Protein AF-A0A1H2IZC0-F1 (afdb_monomer)

Structure (mmCIF, N/CA/C/O backbone):
data_AF-A0A1H2IZC0-F1
#
_entry.id   AF-A0A1H2IZC0-F1
#
loop_
_atom_site.group_PDB
_atom_site.id
_atom_site.type_symbol
_atom_site.label_atom_id
_atom_site.label_alt_id
_atom_site.label_comp_id
_atom_site.label_asym_id
_atom_site.label_entity_id
_atom_site.label_seq_id
_atom_site.pdbx_PDB_ins_code
_atom_site.Cartn_x
_atom_site.Cartn_y
_atom_site.Cartn_z
_atom_site.occupancy
_atom_site.B_iso_or_equiv
_atom_site.auth_seq_id
_atom_site.auth_comp_id
_atom_site.auth_asym_id
_atom_site.auth_atom_id
_atom_site.pdbx_PDB_model_num
ATOM 1 N N . MET A 1 1 ? -14.150 14.240 30.567 1.00 33.31 1 MET A N 1
ATOM 2 C CA . MET A 1 1 ? -14.877 12.974 30.824 1.00 33.31 1 MET A CA 1
ATOM 3 C C . MET A 1 1 ? -14.541 12.003 29.707 1.00 33.31 1 MET A C 1
ATOM 5 O O . MET A 1 1 ? -14.323 12.471 28.597 1.00 33.31 1 MET A O 1
ATOM 9 N N . ALA A 1 2 ? -14.461 10.700 29.979 1.00 34.12 2 ALA A N 1
ATOM 10 C CA . ALA A 1 2 ? -14.220 9.710 28.931 1.00 34.12 2 ALA A CA 1
ATOM 11 C C . ALA A 1 2 ? -15.496 9.500 28.102 1.00 34.12 2 ALA A C 1
ATOM 13 O O . ALA A 1 2 ? -16.552 9.211 28.663 1.00 34.12 2 ALA A O 1
ATOM 14 N N . ALA A 1 3 ? -15.399 9.641 26.780 1.00 33.25 3 ALA A N 1
ATOM 15 C CA . ALA A 1 3 ? -16.462 9.217 25.881 1.00 33.25 3 ALA A CA 1
ATOM 16 C C . ALA A 1 3 ? -16.418 7.688 25.775 1.00 33.25 3 ALA A C 1
ATOM 18 O O . ALA A 1 3 ? -15.486 7.130 25.198 1.00 33.25 3 ALA A O 1
ATOM 19 N N . LEU A 1 4 ? -17.413 7.011 26.351 1.00 36.56 4 LEU A N 1
ATOM 20 C CA . LEU A 1 4 ? -17.627 5.584 26.125 1.00 36.56 4 LEU A CA 1
ATOM 21 C C . LEU A 1 4 ? -18.082 5.399 24.675 1.00 36.56 4 LEU A C 1
ATOM 23 O O . LEU A 1 4 ? -19.253 5.592 24.355 1.00 36.56 4 LEU A O 1
ATOM 27 N N . THR A 1 5 ? -17.145 5.060 23.791 1.00 43.31 5 THR A N 1
ATOM 28 C CA . THR A 1 5 ? -17.451 4.657 22.417 1.00 43.31 5 THR A CA 1
ATOM 29 C C . THR A 1 5 ? -18.349 3.428 22.448 1.00 43.31 5 THR A C 1
ATOM 31 O O . THR A 1 5 ? -17.935 2.379 22.945 1.00 43.31 5 THR A O 1
ATOM 34 N N . SER A 1 6 ? -19.567 3.552 21.917 1.00 40.41 6 SER A N 1
ATOM 35 C CA . SER A 1 6 ? -20.480 2.420 21.747 1.00 40.41 6 SER A CA 1
ATOM 36 C C . SER A 1 6 ? -19.788 1.279 20.992 1.00 40.41 6 SER A C 1
ATOM 38 O O . SER A 1 6 ? -19.031 1.555 20.055 1.00 40.41 6 SER A O 1
ATOM 40 N N . PRO A 1 7 ? -20.040 0.006 21.350 1.00 46.19 7 PRO A N 1
ATOM 41 C CA . PRO A 1 7 ? -19.482 -1.119 20.614 1.00 46.19 7 PRO A CA 1
ATOM 42 C C . PRO A 1 7 ? -19.967 -1.060 19.164 1.00 46.19 7 PRO A C 1
ATOM 44 O O . PRO A 1 7 ? -21.170 -1.047 18.898 1.00 46.19 7 PRO A O 1
ATOM 47 N N . ARG A 1 8 ? -19.022 -1.001 18.224 1.00 65.19 8 ARG A N 1
ATOM 48 C CA . ARG A 1 8 ? -19.327 -1.077 16.795 1.00 65.19 8 ARG A CA 1
ATOM 49 C C . ARG A 1 8 ? -19.891 -2.447 16.451 1.00 65.19 8 ARG A C 1
ATOM 51 O O . ARG A 1 8 ? -19.523 -3.447 17.067 1.00 65.19 8 ARG A O 1
ATOM 58 N N . ASN A 1 9 ? -20.746 -2.486 15.431 1.00 61.31 9 ASN A N 1
ATOM 59 C CA . ASN A 1 9 ? -21.309 -3.738 14.942 1.00 61.31 9 ASN A CA 1
ATOM 60 C C . ASN A 1 9 ? -20.178 -4.728 14.588 1.00 61.31 9 ASN A C 1
ATOM 62 O O . ASN A 1 9 ? -19.222 -4.338 13.908 1.00 61.31 9 ASN A O 1
ATOM 66 N N . PRO A 1 10 ? -20.261 -5.995 15.034 1.00 64.00 10 PRO A N 1
ATOM 67 C CA . PRO A 1 10 ? -19.280 -7.007 14.674 1.00 64.00 10 PRO A CA 1
ATOM 68 C C . PRO A 1 10 ? -19.355 -7.306 13.178 1.00 64.00 10 PRO A C 1
ATOM 70 O O . PRO A 1 10 ? -20.432 -7.262 12.581 1.00 64.00 10 PRO A O 1
ATOM 73 N N . ILE A 1 11 ? -18.224 -7.669 12.575 1.00 68.44 11 ILE A N 1
ATOM 74 C CA . ILE A 1 11 ? -18.198 -8.151 11.192 1.00 68.44 11 ILE A CA 1
ATOM 75 C C . ILE A 1 11 ? -18.856 -9.540 11.183 1.00 68.44 11 ILE A C 1
ATOM 77 O O . ILE A 1 11 ? -18.270 -10.476 11.742 1.00 68.44 11 ILE A O 1
ATOM 81 N N . PRO A 1 12 ? -20.045 -9.728 10.567 1.00 59.34 12 PRO A N 1
ATOM 82 C CA . PRO A 1 12 ? -20.871 -10.910 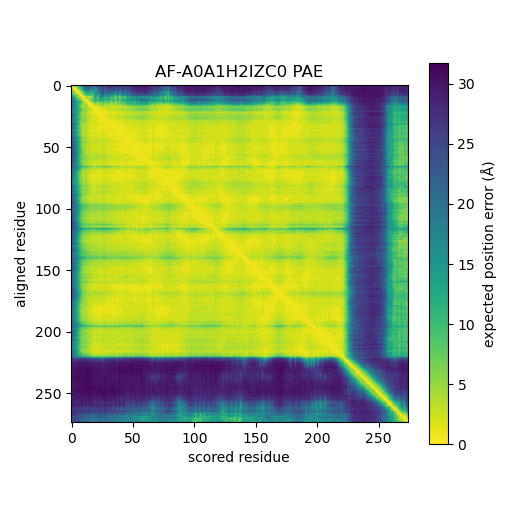10.843 1.00 59.34 12 PRO A CA 1
ATOM 83 C C . PRO A 1 12 ? -20.231 -12.245 10.447 1.00 59.34 12 PRO A C 1
ATOM 85 O O . PRO A 1 12 ? -20.557 -13.275 11.025 1.00 59.34 12 PRO A O 1
ATOM 88 N N . ALA A 1 13 ? -19.306 -12.227 9.484 1.00 67.12 13 ALA A N 1
ATOM 89 C CA . ALA A 1 13 ? -18.596 -13.410 8.999 1.00 67.12 13 ALA A CA 1
ATOM 90 C C . ALA A 1 13 ? -17.327 -13.774 9.803 1.00 67.12 13 ALA A C 1
ATOM 92 O O . ALA A 1 13 ? -16.717 -14.801 9.520 1.00 67.12 13 ALA A O 1
ATOM 93 N N . ILE A 1 14 ? -16.904 -12.941 10.765 1.00 72.19 14 ILE A N 1
ATOM 94 C CA . ILE A 1 14 ? -15.677 -13.146 11.566 1.00 72.19 14 ILE A CA 1
ATOM 95 C C . ILE A 1 14 ? -15.977 -13.162 13.074 1.00 72.19 14 ILE A C 1
ATOM 97 O O . ILE A 1 14 ? -15.245 -13.784 13.836 1.00 72.19 14 ILE A O 1
ATOM 101 N N . GLY A 1 15 ? -17.048 -12.502 13.527 1.00 78.06 15 GLY A N 1
ATOM 102 C CA . GLY A 1 15 ? -17.416 -12.443 14.949 1.00 78.06 15 GLY A CA 1
ATOM 103 C C . GLY A 1 15 ? -16.577 -11.469 15.787 1.00 78.06 15 GLY A C 1
ATOM 104 O O . GLY A 1 15 ? -16.816 -11.340 16.984 1.00 78.06 15 GLY A O 1
ATOM 105 N N . LEU A 1 16 ? -15.636 -10.750 15.167 1.00 80.75 16 LEU A N 1
ATOM 106 C CA . LEU A 1 16 ? -14.852 -9.684 15.795 1.00 80.75 16 LEU A CA 1
ATOM 107 C C . LEU A 1 16 ? -15.464 -8.303 15.533 1.00 80.75 16 LEU A C 1
ATOM 109 O O . LEU A 1 16 ? -16.066 -8.056 14.483 1.00 80.75 16 LEU A O 1
ATOM 113 N N . ALA A 1 17 ? -15.273 -7.390 16.484 1.00 86.50 17 ALA A N 1
ATOM 114 C CA . ALA A 1 17 ? -15.636 -5.985 16.346 1.00 86.50 17 ALA A CA 1
ATOM 115 C C . ALA A 1 17 ? -14.658 -5.243 15.416 1.00 86.50 17 ALA A C 1
ATOM 117 O O . ALA A 1 17 ? -13.443 -5.441 15.483 1.00 86.50 17 ALA A O 1
ATOM 118 N N . LEU A 1 18 ? -15.187 -4.369 14.550 1.00 90.75 18 LEU A N 1
ATOM 119 C CA . LEU A 1 18 ? -14.384 -3.515 13.667 1.00 90.75 18 LEU A CA 1
ATOM 120 C C . LEU A 1 18 ? -13.901 -2.263 14.419 1.00 90.75 18 LEU A C 1
ATOM 122 O O . LEU A 1 18 ? -14.339 -1.134 14.178 1.00 90.75 18 LEU A O 1
ATOM 126 N N . ASP A 1 19 ? -13.010 -2.468 15.385 1.00 92.44 19 ASP A N 1
ATOM 127 C CA . ASP A 1 19 ? -12.486 -1.398 16.228 1.00 92.44 19 ASP A CA 1
ATOM 128 C C . ASP A 1 19 ? -10.974 -1.517 16.480 1.00 92.44 19 ASP A C 1
ATOM 130 O O . ASP A 1 19 ? -10.373 -2.593 16.406 1.00 92.44 19 ASP A O 1
ATOM 134 N N . ARG A 1 20 ? -10.365 -0.368 16.794 1.00 92.75 20 ARG A N 1
ATOM 135 C CA . ARG A 1 20 ? -8.917 -0.217 17.003 1.00 92.75 20 ARG A CA 1
ATOM 136 C C . ARG A 1 20 ? -8.400 -0.974 18.227 1.00 92.75 20 ARG A C 1
ATOM 138 O O . ARG A 1 20 ? -7.240 -1.366 18.240 1.00 92.75 20 ARG A O 1
ATOM 145 N N . THR A 1 21 ? -9.235 -1.178 19.246 1.00 91.25 21 THR A N 1
ATOM 146 C CA . THR A 1 21 ? -8.862 -1.864 20.493 1.00 91.25 21 THR A CA 1
ATOM 147 C C . THR A 1 21 ? -8.941 -3.378 20.363 1.00 91.25 21 THR A C 1
ATOM 149 O O . THR A 1 21 ? -8.209 -4.061 21.064 1.00 91.25 21 THR A O 1
ATOM 152 N N . THR A 1 22 ? -9.788 -3.915 19.479 1.00 93.75 22 THR A N 1
ATOM 153 C CA . THR A 1 22 ? -9.824 -5.355 19.171 1.00 93.75 22 THR A CA 1
ATOM 154 C C . THR A 1 22 ? -8.776 -5.723 18.134 1.00 93.75 22 THR A C 1
ATOM 156 O O . THR A 1 22 ? -7.950 -6.600 18.369 1.00 93.75 22 THR A O 1
ATOM 159 N N . LEU A 1 23 ? -8.792 -5.056 16.977 1.00 95.88 23 LEU A N 1
ATOM 160 C CA . LEU A 1 23 ? -7.985 -5.467 15.828 1.00 95.88 23 LEU A CA 1
ATOM 161 C C . LEU A 1 23 ? -6.572 -4.875 15.855 1.00 95.88 23 LEU A C 1
ATOM 163 O O . LEU A 1 23 ? -5.659 -5.495 15.316 1.00 95.88 23 LEU A O 1
ATOM 167 N N . GLY A 1 24 ? -6.366 -3.721 16.496 1.00 95.25 24 GLY A N 1
ATOM 168 C CA . GLY A 1 24 ? -5.043 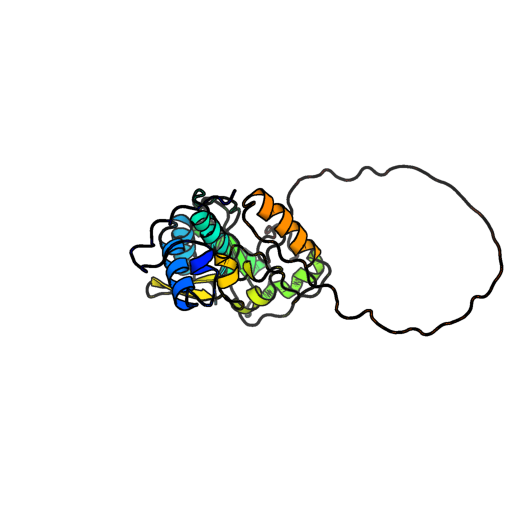-3.106 16.650 1.00 95.25 24 GLY A CA 1
ATOM 169 C C . GLY A 1 24 ? -4.169 -3.729 17.744 1.00 95.25 24 GLY A C 1
ATOM 170 O O . GLY A 1 24 ? -2.969 -3.473 17.773 1.00 95.25 24 GLY A O 1
ATOM 171 N N . ASP A 1 25 ? -4.742 -4.561 18.620 1.00 94.50 25 ASP A N 1
ATOM 172 C CA . ASP A 1 25 ? -4.040 -5.233 19.718 1.00 94.50 25 ASP A CA 1
ATOM 173 C C . ASP A 1 25 ? -3.631 -6.672 19.311 1.00 94.50 25 ASP A C 1
ATOM 175 O O . ASP A 1 25 ? -4.499 -7.524 19.074 1.00 94.50 25 ASP A O 1
ATOM 179 N N . PRO A 1 26 ? -2.321 -6.993 19.235 1.00 9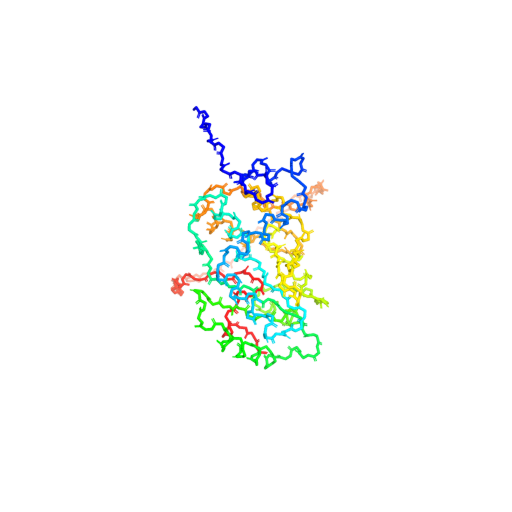4.12 26 PRO A N 1
ATOM 180 C CA . PRO A 1 26 ? -1.844 -8.349 18.960 1.00 94.12 26 PRO A CA 1
ATOM 181 C C . PRO A 1 26 ? -2.259 -9.400 20.001 1.00 94.12 26 PRO A C 1
ATOM 183 O O . PRO A 1 26 ? -2.235 -10.587 19.684 1.00 94.12 26 PRO A O 1
ATOM 186 N N . ALA A 1 27 ? -2.639 -8.997 21.220 1.00 94.62 27 ALA A N 1
ATOM 187 C CA . ALA A 1 27 ? -3.099 -9.904 22.272 1.00 94.62 27 ALA A CA 1
ATOM 188 C C . ALA A 1 27 ? -4.604 -10.237 22.189 1.00 94.62 27 ALA A C 1
ATOM 190 O O . ALA A 1 27 ? -5.064 -11.127 22.905 1.00 94.62 27 ALA A O 1
ATOM 191 N N . ARG A 1 28 ? -5.376 -9.543 21.336 1.00 94.06 28 ARG A N 1
ATOM 192 C CA . ARG A 1 28 ? -6.841 -9.713 21.212 1.00 94.06 28 ARG A CA 1
ATOM 193 C C . ARG A 1 28 ? -7.303 -10.269 19.872 1.00 94.06 28 ARG A C 1
ATOM 195 O O . ARG A 1 28 ? -8.325 -10.947 19.828 1.00 94.06 28 ARG A O 1
ATOM 202 N N . ALA A 1 29 ? -6.566 -9.999 18.799 1.00 95.25 29 ALA A N 1
ATOM 203 C CA . ALA A 1 29 ? -6.818 -10.561 17.477 1.00 95.25 29 ALA A CA 1
ATOM 204 C C . ALA A 1 29 ? -5.528 -11.149 16.900 1.00 95.25 29 ALA A C 1
ATOM 206 O O . ALA A 1 29 ? -4.455 -10.539 17.008 1.00 95.25 29 ALA A O 1
ATOM 207 N N . SER A 1 30 ? -5.628 -12.315 16.256 1.00 96.44 30 SER A N 1
ATOM 208 C CA . SER A 1 30 ? -4.492 -12.904 15.549 1.00 96.44 30 SER A CA 1
ATOM 209 C C . SER A 1 30 ? -4.197 -12.148 14.250 1.00 96.44 30 SER A C 1
ATOM 211 O O . SER A 1 30 ? -4.987 -11.330 13.769 1.00 96.44 30 SER A O 1
ATOM 213 N N . GLU A 1 31 ? -3.040 -12.421 13.652 1.00 96.69 31 GLU A N 1
ATOM 214 C CA . GLU A 1 31 ? -2.715 -11.860 12.341 1.00 96.69 31 GLU A CA 1
ATOM 215 C C . GLU A 1 31 ? -3.596 -12.446 11.225 1.00 96.69 31 GLU A C 1
ATOM 217 O O . GLU A 1 31 ? -3.944 -11.731 10.286 1.00 96.69 31 GLU A O 1
ATOM 222 N N . ASP A 1 32 ? -4.048 -13.697 11.363 1.00 96.12 32 ASP A N 1
ATOM 223 C CA . ASP A 1 32 ? -5.025 -14.308 10.454 1.00 96.12 32 ASP A CA 1
ATOM 224 C C . ASP A 1 32 ? -6.396 -13.632 10.552 1.00 96.12 32 ASP A C 1
ATOM 226 O O . ASP A 1 32 ? -7.078 -13.469 9.542 1.00 96.12 32 ASP A O 1
ATOM 230 N N . ASP A 1 33 ? -6.794 -13.168 11.736 1.00 95.94 33 ASP A N 1
ATOM 231 C CA . ASP A 1 33 ? -8.040 -12.417 11.907 1.00 95.94 33 ASP A CA 1
ATOM 232 C C . ASP A 1 33 ? -7.967 -11.041 11.242 1.00 95.94 33 ASP A C 1
ATOM 234 O O . ASP A 1 33 ? -8.872 -10.669 10.493 1.00 95.94 33 ASP A O 1
ATOM 238 N N . ARG A 1 34 ? -6.853 -10.318 11.421 1.00 97.50 34 ARG A N 1
ATOM 239 C CA . ARG A 1 34 ? -6.593 -9.066 10.689 1.00 97.50 34 ARG A CA 1
ATOM 240 C C . ARG A 1 34 ? -6.575 -9.279 9.172 1.00 97.50 34 ARG A C 1
ATOM 242 O O . ARG A 1 34 ? -7.125 -8.453 8.443 1.00 97.50 34 ARG A O 1
ATOM 249 N N . ARG A 1 35 ? -6.012 -10.396 8.691 1.00 97.50 35 ARG A N 1
ATOM 250 C CA . ARG A 1 35 ? -6.036 -10.788 7.268 1.00 97.50 35 ARG A CA 1
ATOM 251 C C . ARG A 1 35 ? -7.458 -11.043 6.773 1.00 97.50 35 ARG A C 1
ATOM 253 O O . ARG A 1 35 ? -7.841 -10.458 5.765 1.00 97.50 35 ARG A O 1
ATOM 260 N N . ARG A 1 36 ? -8.266 -11.825 7.500 1.00 96.06 36 ARG A N 1
ATOM 261 C CA . ARG A 1 36 ? -9.684 -12.078 7.172 1.00 96.06 36 ARG A CA 1
ATOM 262 C C . ARG A 1 36 ? -10.497 -10.782 7.119 1.00 96.06 36 ARG A C 1
ATOM 264 O O . ARG A 1 36 ? -11.284 -10.600 6.194 1.00 96.06 36 ARG A O 1
ATOM 271 N N . VAL A 1 37 ? -10.302 -9.870 8.078 1.00 96.94 37 VAL A N 1
ATOM 272 C CA . VAL A 1 37 ? -10.983 -8.563 8.078 1.00 96.94 37 VAL A CA 1
ATOM 273 C C . VAL A 1 37 ? -10.564 -7.736 6.863 1.00 96.94 37 VAL A C 1
ATOM 275 O O . VAL A 1 37 ? -11.432 -7.215 6.166 1.00 96.94 37 VAL A O 1
ATOM 278 N N . LEU A 1 38 ? -9.262 -7.655 6.568 1.00 97.56 38 LEU A N 1
ATOM 279 C CA . LEU A 1 38 ? -8.763 -6.957 5.381 1.00 97.56 38 LEU A CA 1
ATOM 280 C C . LEU A 1 38 ? -9.342 -7.553 4.088 1.00 97.56 38 LEU A C 1
ATOM 282 O O . LEU A 1 38 ? -9.811 -6.801 3.238 1.00 97.56 38 LEU A O 1
ATOM 286 N N . GLU A 1 39 ? -9.368 -8.882 3.949 1.00 97.00 39 GLU A N 1
ATOM 287 C CA . GLU A 1 39 ? -9.978 -9.552 2.796 1.00 97.00 39 GLU A CA 1
ATOM 288 C C . GLU A 1 39 ? -11.456 -9.194 2.622 1.00 97.00 39 GLU A C 1
ATOM 290 O O . GLU A 1 39 ? -11.885 -8.950 1.496 1.00 97.00 39 GLU A O 1
ATOM 295 N N . LEU A 1 40 ? -12.242 -9.143 3.703 1.00 96.25 40 LEU A N 1
ATOM 296 C CA . LEU A 1 40 ? -13.648 -8.749 3.609 1.00 96.25 40 LEU A CA 1
ATOM 297 C C . LEU A 1 40 ? -13.802 -7.287 3.187 1.00 96.25 40 LEU A C 1
ATOM 299 O O . LEU A 1 40 ? -14.568 -7.024 2.265 1.00 96.25 40 LEU A O 1
ATOM 303 N N . LEU A 1 41 ? -13.046 -6.364 3.792 1.00 96.38 41 LEU A N 1
ATOM 304 C CA . LEU A 1 41 ? -13.086 -4.941 3.434 1.00 96.38 41 LEU A CA 1
ATOM 305 C C . LEU A 1 41 ? -12.719 -4.723 1.956 1.00 96.38 41 LEU A C 1
ATOM 307 O O . LEU A 1 41 ? -13.463 -4.067 1.226 1.00 96.38 41 LEU A O 1
ATOM 311 N N . VAL A 1 42 ? -11.638 -5.362 1.491 1.00 97.62 42 VAL A N 1
ATOM 312 C CA . VAL A 1 42 ? -11.214 -5.353 0.081 1.00 97.62 42 VAL A CA 1
ATOM 313 C C . VAL A 1 42 ? -12.288 -5.952 -0.833 1.00 97.62 42 VAL A C 1
ATOM 315 O O . VAL A 1 42 ? -12.532 -5.404 -1.902 1.00 97.62 42 VAL A O 1
ATOM 318 N N . ARG A 1 43 ? -12.964 -7.042 -0.435 1.00 96.62 43 ARG A N 1
ATOM 319 C CA . ARG A 1 43 ? -14.035 -7.676 -1.233 1.00 96.62 43 ARG A CA 1
ATOM 320 C C . ARG A 1 43 ? -15.333 -6.864 -1.279 1.00 96.62 43 ARG A C 1
ATOM 322 O O . ARG A 1 43 ? -16.060 -6.982 -2.265 1.00 96.62 43 ARG A O 1
ATOM 329 N N . THR A 1 44 ? -15.636 -6.074 -0.245 1.00 94.81 44 THR A N 1
ATOM 330 C CA . THR A 1 44 ? -16.808 -5.177 -0.220 1.00 94.81 44 THR A CA 1
ATOM 331 C C . THR A 1 44 ? -16.605 -3.888 -1.014 1.00 94.81 44 THR A C 1
ATOM 333 O O . THR A 1 44 ? -17.583 -3.290 -1.457 1.00 94.81 44 THR A O 1
ATOM 336 N N . ASP A 1 45 ? -15.358 -3.472 -1.232 1.00 95.81 45 ASP A N 1
ATOM 337 C CA . ASP A 1 45 ? -15.023 -2.316 -2.060 1.00 95.81 45 ASP A CA 1
ATOM 338 C C . ASP A 1 45 ? -15.096 -2.684 -3.557 1.00 95.81 45 ASP A C 1
ATOM 340 O O . ASP A 1 45 ? -14.327 -3.492 -4.092 1.00 95.81 45 ASP A O 1
ATOM 344 N N . ALA A 1 46 ? -16.069 -2.089 -4.250 1.00 94.50 46 ALA A N 1
ATOM 345 C CA . ALA A 1 46 ? -16.345 -2.368 -5.655 1.00 94.50 46 ALA A CA 1
ATOM 346 C C . ALA A 1 46 ? -15.256 -1.853 -6.614 1.00 94.50 46 ALA A C 1
ATOM 348 O O . ALA A 1 46 ? -15.136 -2.383 -7.724 1.00 94.50 46 ALA A O 1
ATOM 349 N N . ASP A 1 47 ? -14.473 -0.852 -6.208 1.00 94.62 47 ASP A N 1
ATOM 350 C CA . ASP A 1 47 ? -13.417 -0.255 -7.022 1.00 94.62 47 ASP A CA 1
ATOM 351 C C . ASP A 1 47 ? -12.106 -1.022 -6.838 1.00 94.62 47 ASP A C 1
ATOM 353 O O . ASP A 1 47 ? -11.519 -1.439 -7.840 1.00 94.62 47 ASP A O 1
ATOM 357 N N . LEU A 1 48 ? -11.727 -1.362 -5.598 1.00 97.25 48 LEU A N 1
ATOM 358 C CA . LEU A 1 48 ? -10.643 -2.317 -5.322 1.00 97.25 48 LEU A CA 1
ATOM 359 C C . LEU A 1 48 ? -10.879 -3.639 -6.062 1.00 97.25 48 LEU A C 1
ATOM 361 O O . LEU A 1 48 ? -10.001 -4.109 -6.788 1.00 97.25 48 LEU A O 1
ATOM 365 N N . MET A 1 49 ? -12.083 -4.215 -5.980 1.00 97.81 49 MET A N 1
ATOM 366 C CA . MET A 1 49 ? -12.399 -5.443 -6.719 1.00 97.81 49 MET A CA 1
ATOM 367 C C . MET A 1 49 ? -12.485 -5.252 -8.241 1.00 97.81 49 MET A C 1
ATOM 369 O O . MET A 1 49 ? -12.349 -6.239 -8.972 1.00 97.81 49 MET A O 1
ATOM 373 N N . ARG A 1 50 ? -12.676 -4.030 -8.763 1.00 96.56 50 ARG A N 1
ATOM 374 C CA . ARG A 1 50 ? -12.544 -3.746 -10.206 1.00 96.56 50 ARG A CA 1
ATOM 375 C C . ARG A 1 50 ? -11.074 -3.741 -10.617 1.00 96.56 50 ARG A C 1
ATOM 377 O O . ARG A 1 50 ? -10.731 -4.421 -11.586 1.00 96.56 50 ARG A O 1
ATOM 384 N N . VAL A 1 51 ? -10.218 -3.055 -9.857 1.00 97.94 51 VAL A N 1
ATOM 385 C CA . VAL A 1 51 ? -8.765 -2.986 -10.086 1.00 97.94 51 VAL A CA 1
ATOM 386 C C . VAL A 1 51 ? -8.136 -4.374 -9.977 1.00 97.94 51 VAL A C 1
ATOM 388 O O . VAL A 1 51 ? -7.461 -4.807 -10.903 1.00 97.94 51 VAL A O 1
ATOM 391 N N . LEU A 1 52 ? -8.433 -5.136 -8.923 1.00 98.56 52 LEU A N 1
ATOM 392 C CA . LEU A 1 52 ? -7.889 -6.484 -8.710 1.00 98.56 52 LEU A CA 1
ATOM 393 C C . LEU A 1 52 ? -8.280 -7.470 -9.818 1.00 98.56 52 LEU A C 1
ATOM 395 O O . LEU A 1 52 ? -7.437 -8.215 -10.321 1.00 98.56 52 LEU A O 1
ATOM 399 N N . ARG A 1 53 ? -9.544 -7.444 -10.263 1.00 98.19 53 ARG A N 1
ATOM 400 C CA . ARG A 1 53 ? -9.986 -8.234 -11.424 1.00 98.19 53 ARG A CA 1
ATOM 401 C C . ARG A 1 53 ? -9.350 -7.742 -12.726 1.00 98.19 53 ARG A C 1
ATOM 403 O O . ARG A 1 53 ? -9.169 -8.548 -13.634 1.00 98.19 53 ARG A O 1
ATOM 410 N N . GLY A 1 54 ? -9.052 -6.447 -12.847 1.00 97.81 54 GLY A N 1
ATOM 411 C CA . GLY A 1 54 ? -8.337 -5.858 -13.982 1.00 97.81 54 GLY A CA 1
ATOM 412 C C . GLY A 1 54 ? -6.879 -6.308 -14.044 1.00 97.81 54 GLY A C 1
ATOM 413 O O . GLY A 1 54 ? -6.467 -6.865 -15.056 1.00 97.81 54 GLY A O 1
ATOM 414 N N . ALA A 1 55 ? -6.139 -6.186 -12.942 1.00 98.19 55 ALA A N 1
ATOM 415 C CA . ALA A 1 55 ? -4.754 -6.633 -12.817 1.00 98.19 55 ALA A CA 1
ATOM 416 C C . ALA A 1 55 ? -4.605 -8.139 -13.099 1.00 98.19 55 ALA A C 1
ATOM 418 O O . ALA A 1 55 ? -3.727 -8.533 -13.867 1.00 98.19 55 ALA A O 1
ATOM 419 N N . ARG A 1 56 ? -5.537 -8.977 -12.608 1.00 98.25 56 ARG A N 1
ATOM 420 C CA . ARG A 1 56 ? -5.578 -10.413 -12.947 1.00 98.25 56 ARG A CA 1
ATOM 421 C C . ARG A 1 56 ? -5.757 -10.679 -14.451 1.00 98.25 56 ARG A C 1
ATOM 423 O O . ARG A 1 56 ? -5.193 -11.645 -14.948 1.00 98.25 56 ARG A O 1
ATOM 430 N N . ARG A 1 57 ? -6.507 -9.839 -15.183 1.00 96.69 57 ARG A N 1
ATOM 431 C CA . ARG A 1 57 ? -6.639 -9.934 -16.657 1.00 96.69 57 ARG A CA 1
ATOM 432 C C . ARG A 1 57 ? -5.434 -9.363 -17.406 1.00 96.69 57 ARG A C 1
ATOM 434 O O . ARG A 1 57 ? -5.109 -9.861 -18.476 1.00 96.69 57 ARG A O 1
ATOM 441 N N . LEU A 1 58 ? -4.801 -8.319 -16.869 1.00 97.06 58 LEU A N 1
ATOM 442 C CA . LEU A 1 58 ? -3.598 -7.713 -17.443 1.00 97.06 58 LEU A CA 1
ATOM 443 C C . LEU A 1 58 ? -2.390 -8.663 -17.340 1.00 97.06 58 LEU A C 1
ATOM 445 O O . LEU A 1 58 ? -1.542 -8.666 -18.230 1.00 97.06 58 LEU A O 1
ATOM 449 N N . ALA A 1 59 ? -2.370 -9.510 -16.303 1.00 97.25 59 ALA A N 1
ATOM 450 C CA . ALA A 1 59 ? -1.433 -10.620 -16.126 1.00 97.25 59 ALA A CA 1
ATOM 451 C C . ALA A 1 59 ? 0.052 -10.200 -16.139 1.00 97.25 59 ALA A C 1
ATOM 453 O O . ALA A 1 59 ? 0.907 -10.917 -16.653 1.00 97.25 59 ALA A O 1
ATOM 454 N N . LEU A 1 60 ? 0.350 -9.041 -15.539 1.00 98.00 60 LEU A N 1
ATOM 455 C CA . LEU A 1 60 ? 1.721 -8.591 -15.278 1.00 98.00 60 LEU A CA 1
ATOM 456 C C . LEU A 1 60 ? 2.478 -9.637 -14.428 1.00 98.00 60 LEU A C 1
ATOM 458 O O . LEU A 1 60 ? 1.878 -10.228 -13.521 1.00 98.00 60 LEU A O 1
ATOM 462 N N . PRO A 1 61 ? 3.781 -9.870 -14.663 1.00 97.81 61 PRO A N 1
ATOM 463 C CA . PRO A 1 61 ? 4.557 -10.803 -13.852 1.00 97.81 61 PRO A CA 1
ATOM 464 C C . PRO A 1 61 ? 4.673 -10.308 -12.401 1.00 97.81 61 PRO A C 1
ATOM 466 O O . PRO A 1 61 ? 4.899 -9.128 -12.143 1.00 97.81 61 PRO A O 1
ATOM 469 N N . ASP A 1 62 ? 4.477 -11.228 -11.450 1.00 98.12 62 ASP A N 1
ATOM 470 C CA . ASP A 1 62 ? 4.607 -10.993 -10.001 1.00 98.12 62 ASP A CA 1
ATOM 471 C C . ASP A 1 62 ? 3.838 -9.764 -9.452 1.00 98.12 62 ASP A C 1
ATOM 473 O O . ASP A 1 62 ? 4.324 -9.017 -8.607 1.00 98.12 62 ASP A O 1
ATOM 477 N N . TRP A 1 63 ? 2.628 -9.503 -9.957 1.00 98.62 63 TRP A N 1
ATOM 478 C CA . TRP A 1 63 ? 1.888 -8.279 -9.619 1.00 98.62 63 TRP A CA 1
ATOM 479 C C . TRP A 1 63 ? 1.305 -8.225 -8.196 1.00 98.62 63 TRP A C 1
ATOM 481 O O . TRP A 1 63 ? 0.911 -9.250 -7.631 1.00 98.62 63 TRP A O 1
ATOM 491 N N . ARG A 1 64 ? 1.164 -7.007 -7.652 1.00 98.56 64 ARG A N 1
ATOM 492 C CA . ARG A 1 64 ? 0.482 -6.680 -6.383 1.00 98.56 64 ARG A CA 1
ATOM 493 C C . ARG A 1 64 ? -0.233 -5.327 -6.470 1.00 98.56 64 ARG A C 1
ATOM 495 O O . ARG A 1 64 ? 0.333 -4.370 -6.984 1.00 98.56 64 ARG A O 1
ATOM 502 N N . LEU A 1 65 ? -1.430 -5.214 -5.895 1.00 98.56 65 LEU A N 1
ATOM 503 C CA . LEU A 1 65 ? -2.061 -3.922 -5.596 1.00 98.56 65 LEU A CA 1
ATOM 504 C C . LEU A 1 65 ? -1.694 -3.516 -4.163 1.00 98.56 65 LEU A C 1
ATOM 506 O O . LEU A 1 65 ? -1.954 -4.279 -3.233 1.00 98.56 65 LEU A O 1
ATOM 510 N N . ALA A 1 66 ? -1.080 -2.351 -3.978 1.00 96.25 66 ALA A N 1
ATOM 511 C CA . ALA A 1 66 ? -0.400 -1.987 -2.737 1.00 96.25 66 ALA A CA 1
ATOM 512 C C . ALA A 1 66 ? -0.924 -0.695 -2.087 1.00 96.25 66 ALA A C 1
ATOM 514 O O . ALA A 1 66 ? -1.705 0.060 -2.664 1.00 96.25 66 ALA A O 1
ATOM 515 N N . SER A 1 67 ? -0.397 -0.406 -0.894 1.00 92.00 67 SER A N 1
ATOM 516 C CA . SER A 1 67 ? -0.293 0.952 -0.359 1.00 92.00 67 SER A CA 1
ATOM 517 C C . SER A 1 67 ? -1.648 1.639 -0.132 1.00 92.00 67 SER A C 1
ATOM 519 O O . SER A 1 67 ? -2.507 1.086 0.560 1.00 92.00 67 SER A O 1
ATOM 521 N N . GLY A 1 68 ? -1.809 2.869 -0.642 1.00 92.25 68 GLY A N 1
ATOM 522 C CA . GLY A 1 68 ? -2.854 3.832 -0.296 1.00 92.25 68 GLY A CA 1
ATOM 523 C C . GLY A 1 68 ? -4.245 3.227 -0.232 1.00 92.25 68 GLY A C 1
ATOM 524 O O . GLY A 1 68 ? -4.849 3.194 0.838 1.00 92.25 68 GLY A O 1
ATOM 525 N N . ALA A 1 69 ? -4.712 2.681 -1.350 1.00 95.50 69 ALA A N 1
ATOM 526 C CA . ALA A 1 69 ? -6.044 2.101 -1.453 1.00 95.50 69 ALA A CA 1
ATOM 527 C C . ALA A 1 69 ? -6.292 0.899 -0.516 1.00 95.50 69 ALA A C 1
ATOM 529 O O . ALA A 1 69 ? -7.441 0.578 -0.234 1.00 95.50 69 ALA A O 1
ATOM 530 N N . ILE A 1 70 ? -5.244 0.244 -0.001 1.00 98.00 70 ILE A N 1
ATOM 531 C CA . ILE A 1 70 ? -5.374 -0.906 0.903 1.00 98.00 70 ILE A CA 1
ATOM 532 C C . ILE A 1 70 ? -5.502 -0.451 2.363 1.00 98.00 70 ILE A C 1
ATOM 534 O O . ILE A 1 70 ? -6.504 -0.756 3.012 1.00 98.00 70 ILE A O 1
ATOM 538 N N . TYR A 1 71 ? -4.534 0.309 2.898 1.00 97.25 71 TYR A N 1
ATOM 539 C CA . TYR A 1 71 ? -4.588 0.723 4.312 1.00 97.25 71 TYR A CA 1
ATOM 540 C C . TYR A 1 71 ? -5.626 1.827 4.572 1.00 97.25 71 TYR A C 1
ATOM 542 O O . TYR A 1 71 ? -6.232 1.848 5.643 1.00 97.25 71 TYR A O 1
ATOM 550 N N . GLN A 1 72 ? -5.901 2.706 3.601 1.00 97.62 72 GLN A N 1
ATOM 551 C CA . GLN A 1 72 ? -6.900 3.770 3.774 1.00 97.62 72 GLN A CA 1
ATOM 552 C C . GLN A 1 72 ? -8.326 3.210 3.765 1.00 97.62 72 GLN A C 1
ATOM 554 O O . GLN A 1 72 ? -9.158 3.698 4.522 1.00 97.62 72 GLN A O 1
ATOM 559 N N . THR A 1 73 ? -8.612 2.137 3.017 1.00 97.88 73 THR A N 1
ATOM 560 C CA . THR A 1 73 ? -9.908 1.438 3.114 1.00 97.88 73 THR A CA 1
ATOM 561 C C . THR A 1 73 ? -10.114 0.812 4.499 1.00 97.88 73 THR A C 1
ATOM 563 O O . THR A 1 73 ? -11.219 0.891 5.038 1.00 97.88 73 THR A O 1
ATOM 566 N N . VAL A 1 74 ? -9.054 0.307 5.150 1.00 97.94 74 VAL A N 1
ATOM 567 C CA . VAL A 1 74 ? -9.121 -0.109 6.566 1.00 97.94 74 VAL A CA 1
ATOM 568 C C . VAL A 1 74 ? -9.410 1.082 7.486 1.00 97.94 74 VAL A C 1
ATOM 570 O O . VAL A 1 74 ? -10.300 0.993 8.327 1.00 97.94 74 VAL A O 1
ATOM 573 N N . TRP A 1 75 ? -8.718 2.213 7.320 1.00 97.88 75 TRP A N 1
ATOM 574 C CA . TRP A 1 75 ? -8.934 3.413 8.144 1.00 97.88 75 TRP A CA 1
ATOM 575 C C . TRP A 1 75 ? -10.307 4.057 7.945 1.00 97.88 75 TRP A C 1
ATOM 577 O O . TRP A 1 75 ? -10.906 4.530 8.911 1.00 97.88 75 TRP A O 1
ATOM 587 N N . ASN A 1 76 ? -10.842 4.038 6.725 1.00 97.69 76 ASN A N 1
ATOM 588 C CA . ASN A 1 76 ? -12.181 4.536 6.429 1.00 97.69 76 ASN A CA 1
ATOM 589 C C . ASN A 1 76 ? -13.246 3.678 7.115 1.00 97.69 76 ASN A C 1
ATOM 591 O O . ASN A 1 76 ? -14.095 4.217 7.820 1.00 97.69 76 ASN A O 1
ATOM 595 N N . ALA A 1 77 ? -13.133 2.351 7.020 1.00 96.31 77 ALA A N 1
ATOM 596 C CA . ALA A 1 77 ? -14.026 1.428 7.716 1.00 96.31 77 ALA A CA 1
ATOM 597 C C . ALA A 1 77 ? -13.865 1.483 9.254 1.00 96.31 77 ALA A C 1
ATOM 599 O O . ALA A 1 77 ? -14.842 1.354 9.986 1.00 96.31 77 ALA A O 1
ATOM 600 N N . LEU A 1 78 ? -12.654 1.751 9.761 1.00 96.38 78 LEU A N 1
ATOM 601 C CA . LEU A 1 78 ? -12.374 1.990 11.185 1.00 96.38 78 LEU A CA 1
ATOM 602 C C . LEU A 1 78 ? -12.763 3.387 11.688 1.00 96.38 78 LEU A C 1
ATOM 604 O O . LEU A 1 78 ? -12.563 3.670 12.873 1.00 96.38 78 LEU A O 1
ATOM 608 N N . THR A 1 79 ? -13.299 4.266 10.846 1.00 96.19 79 THR A N 1
ATOM 609 C CA . THR A 1 79 ? -13.721 5.621 11.245 1.00 96.19 79 THR A CA 1
ATOM 610 C C . THR A 1 79 ? -15.020 6.072 10.583 1.00 96.19 79 THR A C 1
ATOM 612 O O . THR A 1 79 ? -15.309 7.265 10.544 1.00 96.19 79 THR A O 1
ATOM 615 N N . ASP A 1 80 ? -15.802 5.116 10.074 1.00 94.75 80 ASP A N 1
ATOM 616 C CA . ASP A 1 80 ? -17.143 5.338 9.529 1.00 94.75 80 ASP A CA 1
ATOM 617 C C . ASP A 1 80 ? -17.171 6.380 8.374 1.00 94.75 80 ASP A C 1
ATOM 619 O O . ASP A 1 80 ? -18.180 7.040 8.114 1.00 94.75 80 ASP A O 1
ATOM 623 N N . ARG A 1 81 ? -16.042 6.520 7.655 1.00 95.94 81 ARG A N 1
ATOM 624 C CA . ARG A 1 81 ? -15.862 7.413 6.494 1.00 95.94 81 ARG A CA 1
ATOM 625 C C . ARG A 1 81 ? -16.309 6.741 5.185 1.00 95.94 81 ARG A C 1
ATOM 627 O O . ARG A 1 81 ? -16.255 5.515 5.078 1.00 95.94 81 ARG A O 1
ATOM 634 N N . PRO A 1 82 ? -16.682 7.521 4.148 1.00 95.88 82 PRO A N 1
ATOM 635 C CA . PRO A 1 82 ? -17.031 6.981 2.835 1.00 95.88 82 PRO A CA 1
ATOM 636 C C . PRO A 1 82 ? -15.922 6.131 2.197 1.00 95.88 82 PRO A C 1
ATOM 638 O O . PRO A 1 82 ? -14.732 6.427 2.329 1.00 95.88 82 PRO A O 1
ATOM 641 N N . VAL A 1 83 ? -16.329 5.122 1.422 1.00 94.31 83 VAL A N 1
ATOM 642 C CA . VAL A 1 83 ? -15.444 4.385 0.503 1.00 94.31 83 VAL A CA 1
ATOM 643 C C . VAL A 1 83 ? -14.747 5.378 -0.437 1.00 94.31 83 VAL A C 1
ATOM 645 O O . VAL A 1 83 ? -15.354 6.359 -0.867 1.00 94.31 83 VAL A O 1
ATOM 648 N N . GLY A 1 84 ? -13.461 5.158 -0.718 1.00 94.69 84 GLY A N 1
ATOM 649 C CA . GLY A 1 84 ? -12.645 6.075 -1.522 1.00 94.69 84 GLY A CA 1
ATOM 650 C C . GLY A 1 84 ? -12.112 7.315 -0.786 1.00 94.69 84 GLY A C 1
ATOM 651 O O . GLY A 1 84 ? -11.284 8.026 -1.350 1.00 94.69 84 GLY A O 1
ATOM 652 N N . HIS A 1 85 ? -12.520 7.603 0.460 1.00 96.62 85 HIS A N 1
ATOM 653 C CA . HIS A 1 85 ? -12.041 8.798 1.169 1.00 96.62 85 HIS A CA 1
ATOM 654 C C . HIS A 1 85 ? -10.507 8.805 1.315 1.00 96.62 85 HIS A C 1
ATOM 656 O O . HIS A 1 85 ? -9.911 7.841 1.792 1.00 96.62 85 HIS A O 1
ATOM 662 N N . GLY A 1 86 ? -9.872 9.910 0.908 1.00 94.19 86 GLY A N 1
ATOM 663 C CA . GLY A 1 86 ? -8.422 10.132 0.989 1.00 94.19 86 GLY A CA 1
ATOM 664 C C . GLY A 1 86 ? -7.571 9.396 -0.059 1.00 94.19 86 GLY A C 1
ATOM 665 O O . GLY A 1 86 ? -6.425 9.807 -0.288 1.00 94.19 86 GLY A O 1
ATOM 666 N N . ILE A 1 87 ? -8.142 8.386 -0.726 1.00 94.81 87 ILE A N 1
ATOM 667 C CA . ILE A 1 87 ? -7.507 7.606 -1.792 1.00 94.81 87 ILE A CA 1
ATOM 668 C C . ILE A 1 87 ? -7.411 8.487 -3.044 1.00 94.81 87 ILE A C 1
ATOM 670 O O . ILE A 1 87 ? -8.368 9.161 -3.423 1.00 94.81 87 ILE A O 1
ATOM 674 N N . LYS A 1 88 ? -6.228 8.519 -3.665 1.00 93.06 88 LYS A N 1
ATOM 675 C CA . LYS A 1 88 ? -5.916 9.359 -4.838 1.00 93.06 88 LYS A CA 1
ATOM 676 C C . LYS A 1 88 ? -5.480 8.558 -6.064 1.00 93.06 88 LYS A C 1
ATOM 678 O O . LYS A 1 88 ? -5.401 9.116 -7.154 1.00 93.06 88 LYS A O 1
ATOM 683 N N . ASP A 1 89 ? -5.169 7.288 -5.849 1.00 94.88 89 ASP A N 1
ATOM 684 C CA . ASP A 1 89 ? -4.355 6.436 -6.701 1.00 94.88 89 ASP A CA 1
ATOM 685 C C . ASP A 1 89 ? -4.577 4.962 -6.310 1.00 94.88 89 ASP A C 1
ATOM 687 O O . ASP A 1 89 ? -5.004 4.643 -5.195 1.00 94.88 89 ASP A O 1
ATOM 691 N N . PHE A 1 90 ? -4.275 4.054 -7.236 1.00 96.69 90 PHE A N 1
ATOM 692 C CA . PHE A 1 90 ? -4.131 2.621 -6.989 1.00 96.69 90 PHE A CA 1
ATOM 693 C C . PHE A 1 90 ? -2.708 2.193 -7.394 1.00 96.69 90 PHE A C 1
ATOM 695 O O . PHE A 1 90 ? -2.446 1.990 -8.580 1.00 96.69 90 PHE A O 1
ATOM 702 N N . ASP A 1 91 ? -1.800 2.048 -6.417 1.00 96.81 91 ASP A N 1
ATOM 703 C CA . ASP A 1 91 ? -0.410 1.584 -6.606 1.00 96.81 91 ASP A CA 1
ATOM 704 C C . ASP A 1 91 ? -0.399 0.118 -7.127 1.00 96.81 91 ASP A C 1
ATOM 706 O O . ASP A 1 91 ? -0.462 -0.829 -6.334 1.00 96.81 91 ASP A O 1
ATOM 710 N N . LEU A 1 92 ? -0.327 -0.102 -8.451 1.00 98.25 92 LEU A N 1
ATOM 711 C CA . LEU A 1 92 ? -0.254 -1.434 -9.078 1.00 98.25 92 LEU A CA 1
ATOM 712 C C . LEU A 1 92 ? 1.200 -1.793 -9.414 1.00 98.25 92 LEU A C 1
ATOM 714 O O . LEU A 1 92 ? 1.742 -1.486 -10.478 1.00 98.25 92 LEU A O 1
ATOM 718 N N . LEU A 1 93 ? 1.836 -2.483 -8.478 1.00 98.38 93 LEU A N 1
ATOM 719 C CA . LEU A 1 93 ? 3.217 -2.926 -8.590 1.00 98.38 93 LEU A CA 1
ATOM 720 C C . LEU A 1 93 ? 3.303 -4.231 -9.400 1.00 98.38 93 LEU A C 1
ATOM 722 O O . LEU A 1 93 ? 2.405 -5.074 -9.334 1.00 98.38 93 LEU A O 1
ATOM 726 N N . TYR A 1 94 ? 4.406 -4.432 -10.116 1.00 98.69 94 TYR A N 1
ATOM 727 C CA . TYR A 1 94 ? 4.764 -5.710 -10.742 1.00 98.69 94 TYR A CA 1
ATOM 728 C C . TYR A 1 94 ? 6.285 -5.893 -10.789 1.00 98.69 94 TYR A C 1
ATOM 730 O O . TYR A 1 94 ? 7.010 -4.939 -10.515 1.00 98.69 94 TYR A O 1
ATOM 738 N N . PHE A 1 95 ? 6.789 -7.082 -11.126 1.00 98.56 95 PHE A N 1
ATOM 739 C CA . PHE A 1 95 ? 8.229 -7.317 -11.266 1.00 98.56 95 PHE A CA 1
ATOM 740 C C . PHE A 1 95 ? 8.534 -8.087 -12.552 1.00 98.56 95 PHE A C 1
ATOM 742 O O . PHE A 1 95 ? 8.240 -9.275 -12.674 1.00 98.56 95 PHE A O 1
ATOM 749 N N . ASP A 1 96 ? 9.174 -7.402 -13.497 1.00 98.12 96 ASP A N 1
ATOM 750 C CA . ASP A 1 96 ? 9.787 -7.996 -14.682 1.00 98.12 96 ASP A CA 1
ATOM 751 C C . ASP A 1 96 ? 11.276 -7.636 -14.722 1.00 98.12 96 ASP A C 1
ATOM 753 O O . ASP A 1 96 ? 11.657 -6.521 -15.083 1.00 98.12 96 ASP A O 1
ATOM 757 N N . GLY A 1 97 ? 12.120 -8.588 -14.324 1.00 96.88 97 GLY A N 1
ATOM 758 C CA . GLY A 1 97 ? 13.576 -8.465 -14.407 1.00 96.88 97 GLY A CA 1
ATOM 759 C C . GLY A 1 97 ? 14.167 -8.809 -15.780 1.00 96.88 97 GLY A C 1
ATOM 760 O O . GLY A 1 97 ? 15.388 -8.765 -15.917 1.00 96.88 97 GLY A O 1
ATOM 761 N N . SER A 1 98 ? 13.347 -9.186 -16.770 1.00 97.00 98 SER A N 1
ATOM 762 C CA . SER A 1 98 ? 13.805 -9.562 -18.116 1.00 97.00 98 SER A CA 1
ATOM 763 C C . SER A 1 98 ? 13.859 -8.377 -19.088 1.00 97.00 98 SER A C 1
ATOM 765 O O . SER A 1 98 ? 14.780 -8.311 -19.901 1.00 97.00 98 SER A O 1
ATOM 767 N N . ASP A 1 99 ? 12.948 -7.406 -18.954 1.00 95.25 99 ASP A N 1
ATOM 768 C CA . ASP A 1 99 ? 12.981 -6.130 -19.680 1.00 95.25 99 ASP A CA 1
ATOM 769 C C . ASP A 1 99 ? 12.762 -4.948 -18.717 1.00 95.25 99 ASP A C 1
ATOM 771 O O . ASP A 1 99 ? 11.639 -4.602 -18.333 1.00 95.25 99 ASP A O 1
ATOM 775 N N . THR A 1 100 ? 13.870 -4.308 -18.325 1.00 96.06 100 THR A N 1
ATOM 776 C CA . THR A 1 100 ? 13.883 -3.127 -17.450 1.00 96.06 100 THR A CA 1
ATOM 777 C C . THR A 1 100 ? 13.892 -1.791 -18.207 1.00 96.06 100 THR A C 1
ATOM 779 O O . THR A 1 100 ? 13.911 -0.749 -17.553 1.00 96.06 100 THR A O 1
ATOM 782 N N . GLY A 1 101 ? 13.842 -1.768 -19.547 1.00 95.00 101 GLY A N 1
ATOM 783 C CA . GLY A 1 101 ? 13.869 -0.522 -20.338 1.00 95.00 101 GLY A CA 1
ATOM 784 C C . GLY A 1 101 ? 12.610 0.336 -20.154 1.00 95.00 101 GLY A C 1
ATOM 785 O O . GLY A 1 101 ? 11.546 -0.210 -19.856 1.00 95.00 101 GLY A O 1
ATOM 786 N N . TYR A 1 102 ? 12.696 1.662 -20.309 1.00 92.81 102 TYR A N 1
ATOM 787 C CA . TYR A 1 102 ? 11.556 2.577 -20.111 1.00 92.81 102 TYR A CA 1
ATOM 788 C C . TYR A 1 102 ? 10.347 2.183 -20.979 1.00 92.81 102 TYR A C 1
ATOM 790 O O . TYR A 1 102 ? 9.226 2.057 -20.484 1.00 92.81 102 TYR A O 1
ATOM 798 N N . GLU A 1 103 ? 10.589 1.871 -22.254 1.00 95.50 103 GLU A N 1
ATOM 799 C CA . GLU A 1 103 ? 9.580 1.480 -23.243 1.00 95.50 103 GLU A CA 1
ATOM 800 C C . GLU A 1 103 ? 8.797 0.223 -22.837 1.00 95.50 103 GLU A C 1
ATOM 802 O O . GLU A 1 103 ? 7.712 -0.020 -23.361 1.00 95.50 103 GLU A O 1
ATOM 807 N N . ALA A 1 104 ? 9.327 -0.598 -21.930 1.00 95.19 104 ALA A N 1
ATOM 808 C CA . ALA A 1 104 ? 8.653 -1.789 -21.428 1.00 95.19 104 ALA A CA 1
ATOM 809 C C . ALA A 1 104 ? 7.754 -1.519 -20.220 1.00 95.19 104 ALA A C 1
ATOM 811 O O . ALA A 1 104 ? 6.788 -2.248 -20.018 1.00 95.19 104 ALA A O 1
ATOM 812 N N . GLU A 1 105 ? 8.006 -0.449 -19.460 1.00 96.00 105 GLU A N 1
ATOM 813 C CA . GLU A 1 105 ? 6.981 0.095 -18.563 1.00 96.00 105 GLU A CA 1
ATOM 814 C C . GLU A 1 105 ? 5.880 0.782 -19.367 1.00 96.00 105 GLU A C 1
ATOM 816 O O . GLU A 1 105 ? 4.700 0.571 -19.115 1.00 96.00 105 GLU A O 1
ATOM 821 N N . ASP A 1 106 ? 6.277 1.566 -20.371 1.00 94.88 106 ASP A N 1
ATOM 822 C CA . ASP A 1 106 ? 5.386 2.394 -21.183 1.00 94.88 106 ASP A CA 1
ATOM 823 C C . ASP A 1 106 ? 4.319 1.547 -21.911 1.00 94.88 106 ASP A C 1
ATOM 825 O O . ASP A 1 106 ? 3.132 1.884 -21.886 1.00 94.88 106 ASP A O 1
ATOM 829 N N . ARG A 1 107 ? 4.715 0.377 -22.448 1.00 96.19 107 ARG A N 1
ATOM 830 C CA . ARG A 1 107 ? 3.799 -0.639 -23.009 1.00 96.19 107 ARG A CA 1
ATOM 831 C C . ARG A 1 107 ? 2.785 -1.157 -21.984 1.00 96.19 10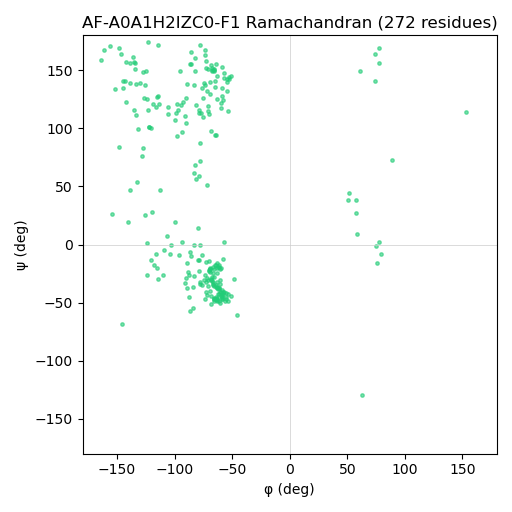7 ARG A C 1
ATOM 833 O O . ARG A 1 107 ? 1.607 -1.283 -22.313 1.00 96.19 107 ARG A O 1
ATOM 840 N N . GLU A 1 108 ? 3.214 -1.459 -20.761 1.00 96.56 108 GLU A N 1
ATOM 841 C CA . GLU A 1 108 ? 2.338 -2.024 -19.727 1.00 96.56 108 GLU A CA 1
ATOM 842 C C . GLU A 1 108 ? 1.432 -0.977 -19.071 1.00 96.56 108 GLU A C 1
ATOM 844 O O . GLU A 1 108 ? 0.273 -1.276 -18.778 1.00 96.56 108 GLU A O 1
ATOM 849 N N . ILE A 1 109 ? 1.892 0.274 -18.946 1.00 95.19 109 ILE A N 1
ATOM 850 C CA . ILE A 1 109 ? 1.039 1.415 -18.594 1.00 95.19 109 ILE A CA 1
ATOM 851 C C . ILE A 1 109 ? -0.059 1.587 -19.654 1.00 95.19 109 ILE A C 1
ATOM 853 O O . ILE A 1 109 ? -1.236 1.607 -19.301 1.00 95.19 109 ILE A O 1
ATOM 857 N N . ALA A 1 110 ? 0.288 1.619 -20.947 1.00 94.75 110 ALA A N 1
ATOM 858 C CA . ALA A 1 110 ? -0.687 1.776 -22.031 1.00 94.75 110 ALA A CA 1
ATOM 859 C C . ALA A 1 110 ? -1.690 0.604 -22.120 1.00 94.75 110 ALA A C 1
ATOM 861 O O . ALA A 1 110 ? -2.884 0.813 -22.351 1.00 94.75 110 ALA A O 1
ATOM 862 N N . ARG A 1 111 ? -1.247 -0.641 -21.876 1.00 96.12 111 ARG A N 1
ATOM 863 C CA . ARG A 1 111 ? -2.158 -1.793 -21.714 1.00 96.12 111 ARG A CA 1
ATOM 864 C C . ARG A 1 111 ? -3.071 -1.626 -20.493 1.00 96.12 111 ARG A C 1
ATOM 866 O O . ARG A 1 111 ? -4.238 -2.011 -20.548 1.00 96.12 111 ARG A O 1
ATOM 873 N N . GLY A 1 112 ? -2.556 -1.050 -19.409 1.00 95.56 112 GLY A N 1
ATOM 874 C CA . GLY A 1 112 ? -3.302 -0.714 -18.200 1.00 95.56 112 GLY A CA 1
ATOM 875 C C . GLY A 1 112 ? -4.383 0.343 -18.413 1.00 95.56 112 GLY A C 1
ATOM 876 O O . GLY A 1 112 ? -5.512 0.136 -17.977 1.00 95.56 112 GLY A O 1
ATOM 877 N N . GLU A 1 113 ? -4.083 1.432 -19.124 1.00 92.56 113 GLU A N 1
ATOM 878 C CA . GLU A 1 113 ? -5.031 2.515 -19.443 1.00 92.56 113 GLU A CA 1
ATOM 879 C C . GLU A 1 113 ? -6.336 1.950 -20.053 1.00 92.56 113 GLU A C 1
ATOM 881 O O . GLU A 1 113 ? -7.435 2.275 -19.596 1.00 92.56 113 GLU A O 1
ATOM 886 N N . ALA A 1 114 ? -6.226 0.995 -20.985 1.00 90.88 114 ALA A N 1
ATOM 887 C CA . ALA A 1 114 ? -7.367 0.305 -21.600 1.00 90.88 114 ALA A CA 1
ATOM 888 C C . ALA A 1 114 ? -8.134 -0.658 -20.660 1.00 90.88 114 ALA A C 1
ATOM 890 O O . ALA A 1 114 ? -9.302 -0.964 -20.903 1.00 90.88 114 ALA A O 1
ATOM 891 N N . VAL A 1 115 ? -7.502 -1.151 -19.589 1.00 94.50 115 VAL A N 1
ATOM 892 C CA . VAL A 1 115 ? -8.117 -2.039 -18.580 1.00 94.50 115 VAL A CA 1
ATOM 893 C C . VAL A 1 115 ? -8.759 -1.248 -17.434 1.00 94.50 115 VAL A C 1
ATOM 895 O O . VAL A 1 115 ? -9.729 -1.726 -16.835 1.00 94.50 115 VAL A O 1
ATOM 898 N N . PHE A 1 116 ? -8.230 -0.059 -17.131 1.00 94.38 116 PHE A N 1
ATOM 899 C CA . PHE A 1 116 ? -8.529 0.699 -15.916 1.00 94.38 116 PHE A CA 1
ATOM 900 C C . PHE A 1 116 ? -9.230 2.045 -16.132 1.00 94.38 116 PHE A C 1
ATOM 902 O O . PHE A 1 116 ? -9.710 2.594 -15.152 1.00 94.38 116 PHE A O 1
ATOM 909 N N . GLY A 1 117 ? -9.392 2.555 -17.360 1.00 83.56 117 GLY A N 1
ATOM 910 C CA . GLY A 1 117 ? -9.960 3.893 -17.641 1.00 83.56 117 GLY A CA 1
ATOM 911 C C . GLY A 1 117 ? -11.377 4.222 -17.114 1.00 83.56 117 GLY A C 1
ATOM 912 O O . GLY A 1 117 ? -11.863 5.317 -17.365 1.00 83.56 117 GLY A O 1
ATOM 913 N N . ASN A 1 118 ? -12.028 3.309 -16.382 1.00 85.31 118 ASN A N 1
ATOM 914 C CA . ASN A 1 118 ? -13.298 3.498 -15.663 1.00 85.31 118 ASN A CA 1
ATOM 915 C C . ASN A 1 118 ? -13.156 3.270 -14.130 1.00 85.31 118 ASN A C 1
ATOM 917 O O . ASN A 1 118 ? -14.090 2.801 -13.465 1.00 85.31 118 ASN A O 1
ATOM 921 N N . THR A 1 119 ? -11.977 3.508 -13.549 1.00 89.88 119 THR A N 1
ATOM 922 C CA . THR A 1 119 ? -11.779 3.597 -12.089 1.00 89.88 119 THR A CA 1
ATOM 923 C C . THR A 1 119 ? -12.051 5.018 -11.585 1.00 89.88 119 THR A C 1
ATOM 925 O O . THR A 1 119 ? -11.957 5.984 -12.336 1.00 89.88 119 THR A O 1
ATOM 928 N N . SER A 1 120 ? -12.413 5.151 -10.307 1.00 89.12 120 SER A N 1
ATOM 929 C CA . SER A 1 120 ? -12.692 6.444 -9.656 1.00 89.12 120 SER A CA 1
ATOM 930 C C . SER A 1 120 ? -11.456 7.337 -9.508 1.00 89.12 120 SER A C 1
ATOM 932 O O . SER A 1 120 ? -11.575 8.561 -9.503 1.00 89.12 120 SER A O 1
ATOM 934 N N . VAL A 1 121 ? -10.276 6.722 -9.419 1.00 92.31 121 VAL A N 1
ATOM 935 C CA . VAL A 1 121 ? -8.955 7.362 -9.399 1.00 92.31 121 VAL A CA 1
ATOM 936 C C . VAL A 1 121 ? -7.985 6.600 -10.321 1.00 92.31 121 VAL A C 1
ATOM 938 O O . VAL A 1 121 ? -8.277 5.449 -10.670 1.00 92.31 121 VAL A O 1
ATOM 941 N N . PRO A 1 122 ? -6.852 7.195 -10.747 1.00 93.94 122 PRO A N 1
ATOM 942 C CA . PRO A 1 122 ? -5.876 6.531 -11.614 1.00 93.94 122 PRO A CA 1
ATOM 943 C C . PRO A 1 122 ? -5.298 5.235 -11.025 1.00 93.94 122 PRO A C 1
ATOM 945 O O . PRO A 1 122 ? -5.178 5.087 -9.810 1.00 93.94 122 PRO A O 1
ATOM 948 N N . VAL A 1 123 ? -4.881 4.318 -11.901 1.00 96.00 123 VAL A N 1
ATOM 949 C CA . VAL A 1 123 ? -4.089 3.133 -11.538 1.00 96.00 123 VAL A CA 1
ATOM 950 C C . VAL A 1 123 ? -2.652 3.360 -11.995 1.00 96.00 123 VAL A C 1
ATOM 952 O O . VAL A 1 123 ? -2.402 3.526 -13.188 1.00 96.00 123 VAL A O 1
ATOM 955 N N . GLU A 1 124 ? -1.710 3.381 -11.055 1.00 95.25 124 GLU A N 1
ATOM 956 C CA . GLU A 1 124 ? -0.304 3.685 -11.324 1.00 95.25 124 GLU A CA 1
ATOM 957 C C . GLU A 1 124 ? 0.506 2.392 -11.410 1.00 95.25 124 GLU A C 1
ATOM 959 O O . GLU A 1 124 ? 0.749 1.718 -10.410 1.00 95.25 124 GLU A O 1
ATOM 964 N N . ILE A 1 125 ? 0.898 2.027 -12.633 1.00 96.75 125 ILE A N 1
ATOM 965 C CA . ILE A 1 125 ? 1.592 0.770 -12.926 1.00 96.75 125 ILE A CA 1
ATOM 966 C C . ILE A 1 125 ? 3.106 0.967 -12.825 1.00 96.75 125 ILE A C 1
ATOM 968 O O . ILE A 1 125 ? 3.658 1.849 -13.485 1.00 96.75 125 ILE A O 1
ATOM 972 N N . ARG A 1 126 ? 3.787 0.136 -12.018 1.00 96.75 126 ARG A N 1
ATOM 973 C CA . ARG A 1 126 ? 5.236 0.262 -11.778 1.00 96.75 126 ARG A CA 1
ATOM 974 C C . ARG A 1 126 ? 5.975 -1.071 -11.669 1.00 96.75 126 ARG A C 1
ATOM 976 O O . ARG A 1 126 ? 5.715 -1.848 -10.746 1.00 96.75 126 ARG A O 1
ATOM 983 N N . ASN A 1 127 ? 6.979 -1.280 -12.520 1.00 97.88 127 ASN A N 1
ATOM 984 C CA . ASN A 1 127 ? 7.895 -2.410 -12.408 1.00 97.88 127 ASN A CA 1
ATOM 985 C C . ASN A 1 127 ? 8.952 -2.146 -11.330 1.00 97.88 127 ASN A C 1
ATOM 987 O O . ASN A 1 127 ? 9.830 -1.290 -11.469 1.00 97.88 127 ASN A O 1
ATOM 991 N N . GLN A 1 128 ? 8.915 -2.951 -10.279 1.00 97.94 128 GLN A N 1
ATOM 992 C CA . GLN A 1 128 ? 9.836 -2.893 -9.155 1.00 97.94 128 GLN A CA 1
ATOM 993 C C . GLN A 1 128 ? 11.279 -3.247 -9.555 1.00 97.94 128 GLN A C 1
ATOM 995 O O . GLN A 1 128 ? 12.217 -2.789 -8.905 1.00 97.94 128 GLN A O 1
ATOM 1000 N N . ALA A 1 129 ? 11.483 -3.953 -10.674 1.00 97.75 129 ALA A N 1
ATOM 1001 C CA . ALA A 1 129 ? 12.810 -4.270 -11.200 1.00 97.75 129 ALA A CA 1
ATOM 1002 C C . ALA A 1 129 ? 13.574 -3.060 -11.772 1.00 97.75 129 ALA A C 1
ATOM 1004 O O . ALA A 1 129 ? 14.797 -3.131 -11.867 1.00 97.75 129 ALA A O 1
ATOM 1005 N N . ARG A 1 130 ? 12.896 -1.965 -12.168 1.00 96.44 130 ARG A N 1
ATOM 1006 C CA . ARG A 1 130 ? 13.559 -0.769 -12.740 1.00 96.44 130 ARG A CA 1
ATOM 1007 C C . ARG A 1 130 ? 13.664 0.428 -11.795 1.00 96.44 130 ARG A C 1
ATOM 1009 O O . ARG A 1 130 ? 14.364 1.379 -12.129 1.00 96.44 130 ARG A O 1
ATOM 1016 N N . VAL A 1 131 ? 13.025 0.392 -10.620 1.00 95.62 131 VAL A N 1
ATOM 1017 C CA . VAL A 1 131 ? 13.004 1.522 -9.663 1.00 95.62 131 VAL A CA 1
ATOM 1018 C C . VAL A 1 131 ? 14.419 2.000 -9.319 1.00 95.62 131 VAL A C 1
ATOM 1020 O O . VAL A 1 131 ? 14.695 3.199 -9.348 1.00 95.62 131 VAL A O 1
ATOM 1023 N N . HIS A 1 132 ? 15.356 1.074 -9.089 1.00 95.19 132 HIS A N 1
ATOM 1024 C CA . HIS A 1 132 ? 16.744 1.400 -8.737 1.00 95.19 132 HIS A CA 1
ATOM 1025 C C . HIS A 1 132 ? 17.523 2.161 -9.821 1.00 95.19 132 HIS A C 1
ATOM 1027 O O . HIS A 1 132 ? 18.577 2.711 -9.513 1.00 95.19 132 HIS A O 1
ATOM 1033 N N . LEU A 1 133 ? 17.050 2.184 -11.075 1.00 95.50 133 LEU A N 1
ATOM 1034 C CA . LEU A 1 133 ? 17.711 2.900 -12.173 1.00 95.50 133 LEU A CA 1
ATOM 1035 C C . LEU A 1 133 ? 17.477 4.414 -12.094 1.00 95.50 133 LEU A C 1
ATOM 1037 O O . LEU A 1 133 ? 18.372 5.187 -12.425 1.00 95.50 133 LEU A O 1
ATOM 1041 N N . TRP A 1 134 ? 16.295 4.839 -11.636 1.00 93.19 134 TRP A N 1
ATOM 1042 C CA . TRP A 1 134 ? 15.880 6.246 -11.643 1.00 93.19 134 TRP A CA 1
ATOM 1043 C C . TRP A 1 134 ? 15.687 6.858 -10.248 1.00 93.19 134 TRP A C 1
ATOM 1045 O O . TRP A 1 134 ? 15.742 8.082 -10.115 1.00 93.19 134 TRP A O 1
ATOM 1055 N N . PHE A 1 135 ? 15.497 6.051 -9.196 1.00 91.81 135 PHE A N 1
ATOM 1056 C CA . PHE A 1 135 ? 15.161 6.551 -7.854 1.00 91.81 135 PHE A CA 1
ATOM 1057 C C . PHE A 1 135 ? 16.200 7.544 -7.307 1.00 91.81 135 PHE A C 1
ATOM 1059 O O . PHE A 1 135 ? 15.829 8.589 -6.776 1.00 91.81 135 PHE A O 1
ATOM 1066 N N . GLN A 1 136 ? 17.498 7.287 -7.514 1.00 91.25 136 GLN A N 1
ATOM 1067 C CA . GLN A 1 136 ? 18.558 8.199 -7.069 1.00 91.25 136 GLN A CA 1
ATOM 1068 C C . GLN A 1 136 ? 18.554 9.537 -7.820 1.00 91.25 136 GLN A C 1
ATOM 1070 O O . GLN A 1 136 ? 18.806 10.571 -7.206 1.00 91.25 136 GLN A O 1
ATOM 1075 N N . ALA A 1 137 ? 18.207 9.548 -9.109 1.00 90.12 137 ALA A N 1
ATOM 1076 C CA . ALA A 1 137 ? 18.061 10.787 -9.872 1.00 90.12 137 ALA A CA 1
ATOM 1077 C C . ALA A 1 137 ? 16.818 11.594 -9.443 1.00 90.12 137 ALA A C 1
ATOM 1079 O O . ALA A 1 137 ? 16.842 12.822 -9.495 1.00 90.12 137 ALA A O 1
ATOM 1080 N N . ARG A 1 138 ? 15.745 10.923 -8.990 1.00 86.06 138 ARG A N 1
ATOM 1081 C CA . ARG A 1 138 ? 14.496 11.570 -8.544 1.00 86.06 138 ARG A CA 1
ATOM 1082 C C . ARG A 1 138 ? 14.538 12.053 -7.087 1.00 86.06 138 ARG A C 1
ATOM 1084 O O . ARG A 1 138 ? 13.964 13.100 -6.797 1.00 86.06 138 ARG A O 1
ATOM 1091 N N . PHE A 1 139 ? 15.197 11.307 -6.193 1.00 84.12 139 PHE A N 1
ATOM 1092 C CA . PHE A 1 139 ? 15.148 11.499 -4.732 1.00 84.12 139 PHE A CA 1
ATOM 1093 C C . PHE A 1 139 ? 16.518 11.704 -4.054 1.00 84.12 139 PHE A C 1
ATOM 1095 O O . PHE A 1 139 ? 16.582 11.818 -2.832 1.00 84.12 139 PHE A O 1
ATOM 1102 N N . GLY A 1 140 ? 17.623 11.727 -4.806 1.00 87.62 140 GLY A N 1
ATOM 1103 C CA . GLY A 1 140 ? 18.970 12.008 -4.287 1.00 87.62 140 GLY A CA 1
ATOM 1104 C C . GLY A 1 140 ? 19.634 10.882 -3.481 1.00 87.62 140 GLY A C 1
ATOM 1105 O O . GLY A 1 140 ? 20.779 11.039 -3.064 1.00 87.62 140 GLY A O 1
ATOM 1106 N N . ARG A 1 141 ? 18.961 9.741 -3.276 1.00 86.81 141 ARG A N 1
ATOM 1107 C CA . ARG A 1 141 ? 19.449 8.595 -2.484 1.00 86.81 141 ARG A CA 1
ATOM 1108 C C . ARG A 1 141 ? 19.375 7.284 -3.265 1.00 86.81 141 ARG A C 1
ATOM 1110 O O . ARG A 1 141 ? 18.488 7.109 -4.095 1.00 86.81 141 ARG A O 1
ATOM 1117 N N . ALA A 1 142 ? 20.301 6.364 -3.003 1.00 90.75 142 ALA A N 1
ATOM 1118 C CA . ALA A 1 142 ? 20.304 5.047 -3.638 1.00 90.75 142 ALA A CA 1
ATOM 1119 C C . ALA A 1 142 ? 19.059 4.220 -3.257 1.00 90.75 142 ALA A C 1
ATOM 1121 O O . ALA A 1 142 ? 18.463 4.422 -2.200 1.00 90.75 142 ALA A O 1
ATOM 1122 N N . TYR A 1 143 ? 18.695 3.264 -4.114 1.00 94.06 143 TYR A N 1
ATOM 1123 C CA . TYR A 1 143 ? 17.599 2.318 -3.890 1.00 94.06 143 TYR A CA 1
ATOM 1124 C C . TYR A 1 143 ? 18.067 0.898 -4.245 1.00 94.06 143 TYR A C 1
ATOM 1126 O O . TYR A 1 143 ? 18.780 0.742 -5.243 1.00 94.06 143 TYR A O 1
ATOM 1134 N N . PRO A 1 144 ? 17.728 -0.138 -3.456 1.00 94.94 144 PRO A N 1
ATOM 1135 C CA . PRO A 1 144 ? 18.222 -1.489 -3.696 1.00 94.94 144 PRO A CA 1
ATOM 1136 C C . PRO A 1 144 ? 17.664 -2.100 -4.987 1.00 94.94 144 PRO A C 1
ATOM 1138 O O . PRO A 1 144 ? 16.530 -1.843 -5.391 1.00 94.94 144 PRO A O 1
ATOM 1141 N N . ARG A 1 145 ? 18.456 -2.979 -5.613 1.00 96.81 145 ARG A N 1
ATOM 1142 C CA . ARG A 1 145 ? 17.970 -3.865 -6.678 1.00 96.81 145 ARG A CA 1
ATOM 1143 C C . ARG A 1 145 ? 17.068 -4.927 -6.060 1.00 96.81 145 ARG A C 1
ATOM 1145 O O . ARG A 1 145 ? 17.544 -5.746 -5.277 1.00 96.81 145 ARG A O 1
ATOM 1152 N N . LEU A 1 146 ? 15.790 -4.892 -6.413 1.00 97.25 146 LEU A N 1
ATOM 1153 C CA . LEU A 1 146 ? 14.789 -5.845 -5.938 1.00 97.25 146 LEU A CA 1
ATOM 1154 C C . LEU 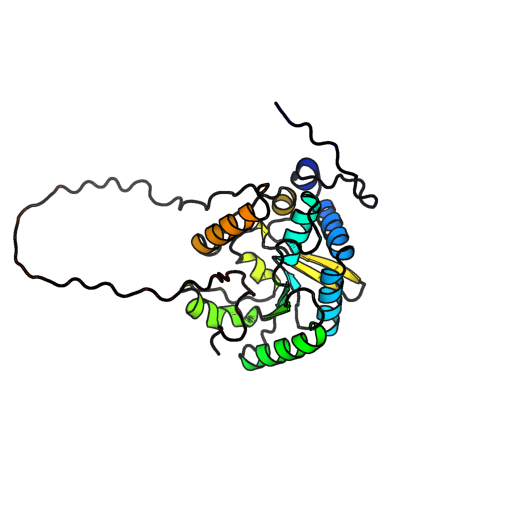A 1 146 ? 14.831 -7.146 -6.757 1.00 97.25 146 LEU A C 1
ATOM 1156 O O . LEU A 1 146 ? 15.353 -7.179 -7.874 1.00 97.25 146 LEU A O 1
ATOM 1160 N N . ARG A 1 147 ? 14.274 -8.217 -6.191 1.00 97.44 147 ARG A N 1
ATOM 1161 C CA . ARG A 1 147 ? 14.200 -9.573 -6.767 1.00 97.44 147 ARG A CA 1
ATOM 1162 C C . ARG A 1 147 ? 12.763 -10.050 -6.998 1.00 97.44 147 ARG A C 1
ATOM 1164 O O . ARG A 1 147 ? 12.558 -11.019 -7.723 1.00 97.44 147 ARG A O 1
ATOM 1171 N N . CYS A 1 148 ? 11.799 -9.394 -6.358 1.00 98.19 148 CYS A N 1
ATOM 1172 C CA . CYS A 1 148 ? 10.360 -9.569 -6.530 1.00 98.19 148 CYS A CA 1
ATOM 1173 C C . CYS A 1 148 ? 9.629 -8.284 -6.099 1.00 98.19 148 CYS A C 1
ATOM 1175 O O . CYS A 1 148 ? 10.224 -7.380 -5.502 1.00 98.19 148 CYS A O 1
ATOM 1177 N N . THR A 1 149 ? 8.329 -8.206 -6.369 1.00 97.88 149 THR A N 1
ATOM 1178 C CA . THR A 1 149 ? 7.477 -7.065 -6.006 1.00 97.88 149 THR A CA 1
ATOM 1179 C C . THR A 1 149 ? 7.360 -6.870 -4.495 1.00 97.88 149 THR A C 1
ATOM 1181 O O . THR A 1 149 ? 7.335 -5.736 -4.019 1.00 97.88 149 THR A O 1
ATOM 1184 N N . ASP A 1 150 ? 7.323 -7.957 -3.723 1.00 98.00 150 ASP A N 1
ATOM 1185 C CA . ASP A 1 150 ? 7.096 -7.899 -2.272 1.00 98.00 150 ASP A CA 1
ATOM 1186 C C . ASP A 1 150 ? 8.252 -7.226 -1.507 1.00 98.00 150 ASP A C 1
ATOM 1188 O O . ASP A 1 150 ? 8.032 -6.631 -0.450 1.00 98.00 150 ASP A O 1
ATOM 1192 N N . GLU A 1 151 ? 9.472 -7.225 -2.059 1.00 97.81 151 GLU A N 1
ATOM 1193 C CA . GLU A 1 151 ? 10.611 -6.495 -1.482 1.00 97.81 151 GLU A CA 1
ATOM 1194 C C . GLU A 1 151 ? 10.461 -4.967 -1.577 1.00 97.81 151 GLU A C 1
ATOM 1196 O O . GLU A 1 151 ? 11.065 -4.242 -0.783 1.00 97.81 151 GLU A O 1
ATOM 1201 N N . ALA A 1 152 ? 9.623 -4.444 -2.482 1.00 96.94 152 ALA A N 1
ATOM 1202 C CA . ALA A 1 152 ? 9.350 -3.008 -2.545 1.00 96.94 152 ALA A CA 1
ATOM 1203 C C . ALA A 1 152 ? 8.720 -2.497 -1.240 1.00 96.94 152 ALA A C 1
ATOM 1205 O O . ALA A 1 152 ? 9.082 -1.427 -0.753 1.00 96.94 152 ALA A O 1
ATOM 1206 N N . LEU A 1 153 ? 7.846 -3.300 -0.622 1.00 96.81 153 LEU A N 1
ATOM 1207 C CA . LEU A 1 153 ? 7.155 -2.972 0.629 1.00 96.81 153 LEU A CA 1
ATOM 1208 C C . LEU A 1 153 ? 8.131 -2.745 1.797 1.00 96.81 153 LEU A C 1
ATOM 1210 O O . LEU A 1 153 ? 7.871 -1.917 2.668 1.00 96.81 153 LEU A O 1
ATOM 1214 N N . LEU A 1 154 ? 9.290 -3.414 1.789 1.00 96.56 154 LEU A N 1
ATOM 1215 C CA . LEU A 1 154 ? 10.343 -3.244 2.799 1.00 96.56 154 LEU A CA 1
ATOM 1216 C C . LEU A 1 154 ? 11.005 -1.856 2.751 1.00 96.56 154 LEU A C 1
ATOM 1218 O O . LEU A 1 154 ? 11.612 -1.437 3.735 1.00 96.56 154 LEU A O 1
ATOM 1222 N N . ASN A 1 155 ? 10.870 -1.137 1.633 1.00 94.75 155 ASN A N 1
ATOM 1223 C CA . ASN A 1 155 ? 11.510 0.154 1.367 1.00 94.75 155 ASN A CA 1
ATOM 1224 C C . ASN A 1 155 ? 10.548 1.354 1.507 1.00 94.75 155 ASN A C 1
ATOM 1226 O O . ASN A 1 155 ? 10.941 2.508 1.329 1.00 94.75 155 ASN A O 1
ATOM 1230 N N . TYR A 1 156 ? 9.277 1.105 1.835 1.00 93.94 156 TYR A N 1
ATOM 1231 C CA . TYR A 1 156 ? 8.263 2.144 2.035 1.00 93.94 156 TYR A CA 1
ATOM 1232 C C . TYR A 1 156 ? 8.603 3.018 3.245 1.00 93.94 156 TYR A C 1
ATOM 1234 O O . TYR A 1 156 ? 8.983 2.488 4.277 1.00 93.94 156 TYR A O 1
ATOM 1242 N N . ALA A 1 157 ? 8.379 4.335 3.175 1.00 92.44 157 ALA A N 1
ATOM 1243 C CA . ALA A 1 157 ? 8.717 5.282 4.254 1.00 92.44 157 ALA A CA 1
ATOM 1244 C C . ALA A 1 157 ? 8.004 5.045 5.608 1.00 92.44 157 ALA A C 1
ATOM 1246 O O . ALA A 1 157 ? 8.436 5.571 6.632 1.00 92.44 157 ALA A O 1
ATOM 1247 N N . ALA A 1 158 ? 6.914 4.272 5.631 1.00 95.62 158 ALA A N 1
ATOM 1248 C CA . ALA A 1 158 ? 6.224 3.872 6.855 1.00 95.62 158 ALA A CA 1
ATOM 1249 C C . ALA A 1 158 ? 5.796 2.405 6.768 1.00 95.62 158 ALA A C 1
ATOM 1251 O O . ALA A 1 158 ? 5.272 1.975 5.737 1.00 95.62 158 ALA A O 1
ATOM 1252 N N . LYS A 1 159 ? 5.951 1.665 7.868 1.00 97.00 159 LYS A N 1
ATOM 1253 C CA . LYS A 1 159 ? 5.583 0.244 7.976 1.00 97.00 159 LYS A CA 1
ATOM 1254 C C . LYS A 1 159 ? 4.083 0.040 7.772 1.00 97.00 159 LYS A C 1
ATOM 1256 O O . LYS A 1 159 ? 3.675 -0.871 7.065 1.00 97.00 159 LYS A O 1
ATOM 1261 N N . THR A 1 160 ? 3.273 0.963 8.285 1.00 94.19 160 THR A N 1
ATOM 1262 C CA . THR A 1 160 ? 1.808 0.970 8.150 1.00 94.19 160 THR A CA 1
ATOM 1263 C C . THR A 1 160 ? 1.320 1.122 6.703 1.00 94.19 160 THR A C 1
ATOM 1265 O O . THR A 1 160 ? 0.186 0.770 6.401 1.00 94.19 160 THR A O 1
ATOM 1268 N N . HIS A 1 161 ? 2.160 1.625 5.789 1.00 94.00 161 HIS A N 1
ATOM 1269 C CA . HIS A 1 161 ? 1.831 1.700 4.360 1.00 94.00 161 HIS A CA 1
ATOM 1270 C C . HIS A 1 161 ? 2.235 0.436 3.585 1.00 94.00 161 HIS A C 1
ATOM 1272 O O . HIS A 1 161 ? 1.798 0.248 2.452 1.00 94.00 161 HIS A O 1
ATOM 1278 N N . ALA A 1 162 ? 3.085 -0.415 4.164 1.00 96.94 162 ALA A N 1
ATOM 1279 C CA . ALA A 1 162 ? 3.667 -1.588 3.523 1.00 96.94 162 ALA A CA 1
ATOM 1280 C C . ALA A 1 162 ? 2.708 -2.789 3.581 1.00 96.94 162 ALA A C 1
ATOM 1282 O O . ALA A 1 162 ? 3.002 -3.822 4.181 1.00 96.94 162 ALA A O 1
ATOM 1283 N N . VAL A 1 163 ? 1.541 -2.637 2.957 1.00 98.38 163 VAL A N 1
ATOM 1284 C CA . VAL A 1 163 ? 0.553 -3.703 2.764 1.00 98.38 163 VAL A CA 1
ATOM 1285 C C . VAL A 1 163 ? 0.226 -3.800 1.282 1.00 98.38 163 VAL A C 1
ATOM 1287 O O . VAL A 1 163 ? 0.031 -2.780 0.620 1.00 98.38 163 VAL A O 1
ATOM 1290 N N . ALA A 1 164 ? 0.135 -5.019 0.766 1.00 98.56 164 ALA A N 1
ATOM 1291 C CA . ALA A 1 164 ? -0.345 -5.279 -0.577 1.00 98.56 164 ALA A CA 1
ATOM 1292 C C . ALA A 1 164 ? -1.189 -6.551 -0.647 1.00 98.56 164 ALA A C 1
ATOM 1294 O O . ALA A 1 164 ? -1.074 -7.452 0.187 1.00 98.56 164 ALA A O 1
ATOM 1295 N N . VAL A 1 165 ? -2.040 -6.622 -1.666 1.00 98.69 165 VAL A N 1
ATOM 1296 C CA . VAL A 1 165 ? -2.910 -7.764 -1.936 1.00 98.69 165 VAL A CA 1
ATOM 1297 C C . VAL A 1 165 ? -2.889 -8.126 -3.418 1.00 98.69 165 VAL A C 1
ATOM 1299 O O . VAL A 1 165 ? -2.588 -7.303 -4.285 1.00 98.69 165 VAL A O 1
ATOM 1302 N N . ARG A 1 166 ? -3.234 -9.373 -3.726 1.00 98.62 166 ARG A N 1
ATOM 1303 C CA . ARG A 1 166 ? -3.421 -9.853 -5.097 1.00 98.62 166 ARG A CA 1
ATOM 1304 C C . ARG A 1 166 ? -4.581 -10.834 -5.145 1.00 98.62 166 ARG A C 1
ATOM 1306 O O . ARG A 1 166 ? -4.746 -11.653 -4.250 1.00 98.62 166 ARG A O 1
ATOM 1313 N N . LEU A 1 167 ? -5.377 -10.746 -6.205 1.00 98.69 167 LEU A N 1
ATOM 1314 C CA . LEU A 1 167 ? -6.461 -11.680 -6.482 1.00 98.69 167 LEU A CA 1
ATOM 1315 C C . LEU A 1 167 ? -5.915 -12.822 -7.344 1.00 98.69 167 LEU A C 1
ATOM 1317 O O . LEU A 1 167 ? -5.570 -12.612 -8.507 1.00 98.69 167 LEU A O 1
ATOM 1321 N N . GLU A 1 168 ? -5.816 -14.012 -6.761 1.00 98.00 168 GLU A N 1
ATOM 1322 C CA . GLU A 1 168 ? -5.271 -15.202 -7.419 1.00 98.00 168 GLU A CA 1
ATOM 1323 C C . GLU A 1 168 ? -6.281 -15.839 -8.385 1.00 98.00 168 GLU A C 1
ATOM 1325 O O . GLU A 1 168 ? -7.447 -15.448 -8.445 1.00 98.00 168 GLU A O 1
ATOM 1330 N N . ASN A 1 169 ? -5.850 -16.830 -9.168 1.00 95.88 169 ASN A N 1
ATOM 1331 C CA . ASN A 1 169 ? -6.693 -17.490 -10.178 1.00 95.88 169 ASN A CA 1
ATOM 1332 C C . ASN A 1 169 ? -7.882 -18.280 -9.594 1.00 95.88 169 ASN A C 1
ATOM 1334 O O . ASN A 1 169 ? -8.824 -18.572 -10.322 1.00 95.88 169 ASN A O 1
ATOM 1338 N N . ASP A 1 170 ? -7.852 -18.595 -8.299 1.00 96.94 170 ASP A N 1
ATOM 1339 C CA . ASP A 1 170 ? -8.894 -19.304 -7.543 1.00 96.94 170 ASP A CA 1
ATOM 1340 C C . ASP A 1 170 ? -9.803 -18.355 -6.723 1.00 96.94 170 ASP A C 1
ATOM 1342 O O . ASP A 1 170 ? -10.455 -18.777 -5.770 1.00 96.94 170 ASP A O 1
ATOM 1346 N N . ASP A 1 171 ? -9.825 -17.060 -7.071 1.00 95.81 171 ASP A N 1
ATOM 1347 C CA . ASP A 1 171 ? -10.553 -15.973 -6.385 1.00 95.81 171 ASP A CA 1
ATOM 1348 C C . ASP A 1 171 ? -10.191 -15.759 -4.890 1.00 95.81 171 ASP A C 1
ATOM 1350 O O . ASP A 1 171 ? -10.799 -14.916 -4.207 1.00 95.81 171 ASP A O 1
ATOM 1354 N N . ARG A 1 172 ? -9.148 -16.424 -4.367 1.00 97.00 172 ARG A N 1
ATOM 1355 C CA . ARG A 1 172 ? -8.537 -16.057 -3.078 1.00 97.00 172 ARG A CA 1
ATOM 1356 C C . ARG A 1 172 ? -7.772 -14.739 -3.199 1.00 97.00 172 ARG A C 1
ATOM 1358 O O . ARG A 1 172 ? -7.255 -14.397 -4.263 1.00 97.00 172 ARG A O 1
ATOM 1365 N N . LEU A 1 173 ? -7.687 -14.004 -2.092 1.00 97.94 173 LEU A N 1
ATOM 1366 C CA . LEU A 1 173 ? -6.783 -12.866 -1.971 1.00 97.94 173 LEU A CA 1
ATOM 1367 C C . LEU A 1 173 ? -5.520 -13.334 -1.246 1.00 97.94 173 LEU A C 1
ATOM 1369 O O . LEU A 1 173 ? -5.592 -13.810 -0.116 1.00 97.94 173 LEU A O 1
ATOM 1373 N N . SER A 1 174 ? -4.358 -13.201 -1.880 1.00 97.94 174 SER A N 1
ATOM 1374 C CA . SER A 1 174 ? -3.083 -13.276 -1.169 1.00 97.94 174 SER A CA 1
ATOM 1375 C C . SER A 1 174 ? -2.778 -11.907 -0.553 1.00 97.94 174 SER A C 1
ATOM 1377 O O . SER A 1 174 ? -3.013 -10.873 -1.179 1.00 97.94 174 SER A O 1
ATOM 1379 N N . VAL A 1 175 ? -2.299 -11.896 0.695 1.00 98.44 175 VAL A N 1
ATOM 1380 C CA . VAL A 1 175 ? -2.047 -10.679 1.488 1.00 98.44 175 VAL A CA 1
ATOM 1381 C C . VAL A 1 175 ? -0.592 -10.658 1.947 1.00 98.44 175 VAL A C 1
ATOM 1383 O O . VAL A 1 175 ? -0.136 -11.584 2.627 1.00 98.44 175 VAL A O 1
ATOM 1386 N N . VAL A 1 176 ? 0.117 -9.578 1.632 1.00 98.38 176 VAL A N 1
ATOM 1387 C CA . VAL A 1 176 ? 1.520 -9.356 1.991 1.00 98.38 176 VAL A CA 1
ATOM 1388 C C . VAL A 1 176 ? 1.615 -8.118 2.878 1.00 98.38 176 VAL A C 1
ATOM 1390 O O . VAL A 1 176 ? 1.200 -7.030 2.492 1.00 98.38 176 VAL A O 1
ATOM 1393 N N . ALA A 1 177 ? 2.143 -8.301 4.085 1.00 98.12 177 ALA A N 1
ATOM 1394 C CA . ALA A 1 177 ? 2.334 -7.255 5.085 1.00 98.12 177 ALA A CA 1
ATOM 1395 C C . ALA A 1 177 ? 3.588 -7.605 5.911 1.00 98.12 177 ALA A C 1
ATOM 1397 O O . ALA A 1 177 ? 3.461 -8.266 6.945 1.00 98.12 177 ALA A O 1
ATOM 1398 N N . PRO A 1 178 ? 4.810 -7.263 5.452 1.00 98.00 178 PRO A N 1
ATOM 1399 C CA . PRO A 1 178 ? 6.059 -7.712 6.080 1.00 98.00 178 PRO A CA 1
ATOM 1400 C C . PRO A 1 178 ? 6.272 -7.204 7.514 1.00 98.00 178 PRO A C 1
ATOM 1402 O O . PRO A 1 178 ? 7.072 -7.781 8.244 1.00 98.00 178 PRO A O 1
ATOM 1405 N N . PHE A 1 179 ? 5.549 -6.162 7.934 1.00 97.81 179 PHE A N 1
ATOM 1406 C CA . PHE A 1 179 ? 5.565 -5.643 9.307 1.00 97.81 179 PHE A CA 1
ATOM 1407 C C . PHE A 1 179 ? 4.287 -5.982 10.102 1.00 97.81 179 PHE A C 1
ATOM 1409 O O . PHE A 1 179 ? 4.119 -5.509 11.223 1.00 97.81 179 PHE A O 1
ATOM 1416 N N . GLY A 1 180 ? 3.398 -6.808 9.537 1.00 98.00 180 GLY A N 1
ATOM 1417 C CA . GLY A 1 180 ? 2.086 -7.133 10.098 1.00 98.00 180 GLY A CA 1
ATOM 1418 C C . GLY A 1 180 ? 1.030 -6.037 9.905 1.00 98.00 180 GLY A C 1
ATOM 1419 O O . GLY A 1 180 ? 1.317 -4.911 9.500 1.00 98.00 180 GLY A O 1
ATOM 1420 N N . LEU A 1 181 ? -0.224 -6.384 10.189 1.00 98.44 181 LEU A N 1
ATOM 1421 C CA . LEU A 1 181 ? -1.395 -5.518 10.031 1.00 98.44 181 LEU A CA 1
ATOM 1422 C C . LEU A 1 181 ? -1.804 -4.797 11.328 1.00 98.44 181 LEU A C 1
ATOM 1424 O O . LEU A 1 181 ? -2.674 -3.929 11.286 1.00 98.44 181 LEU A O 1
ATOM 1428 N N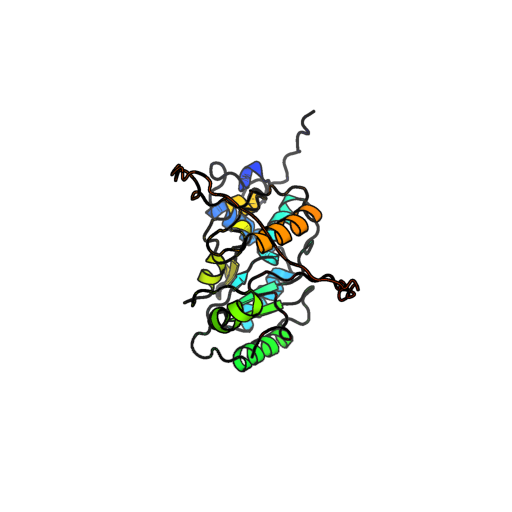 . ALA A 1 182 ? -1.211 -5.134 12.479 1.00 98.12 182 ALA A N 1
ATOM 1429 C CA . ALA A 1 182 ? -1.603 -4.582 13.783 1.00 98.12 182 ALA A CA 1
ATOM 1430 C C . ALA A 1 182 ? -1.560 -3.043 13.817 1.00 98.12 182 ALA A C 1
ATOM 1432 O O . ALA A 1 182 ? -2.550 -2.418 14.189 1.00 98.12 182 ALA A O 1
ATOM 1433 N N . ASP A 1 183 ? -0.479 -2.425 13.329 1.00 98.12 183 ASP A N 1
ATOM 1434 C CA . ASP A 1 183 ? -0.356 -0.961 13.249 1.00 98.12 183 ASP A CA 1
ATOM 1435 C C . ASP A 1 183 ? -1.405 -0.319 12.323 1.00 98.12 183 ASP A C 1
ATOM 1437 O O . ASP A 1 183 ? -1.889 0.781 12.592 1.00 98.12 183 ASP A O 1
ATOM 1441 N N . VAL A 1 184 ? -1.821 -1.021 11.262 1.00 98.12 184 VAL A N 1
ATOM 1442 C CA . VAL A 1 184 ? -2.874 -0.549 10.348 1.00 98.12 184 VAL A CA 1
ATOM 1443 C C . VAL A 1 184 ? -4.209 -0.480 11.081 1.00 98.12 184 VAL A C 1
ATOM 1445 O O . VAL A 1 184 ? -4.873 0.557 11.044 1.00 98.12 184 VAL A O 1
ATOM 1448 N N . PHE A 1 185 ? -4.571 -1.548 11.798 1.00 98.19 185 PHE A N 1
ATOM 1449 C CA . PHE A 1 185 ? -5.819 -1.611 12.561 1.00 98.19 185 PHE A CA 1
ATOM 1450 C C . PHE A 1 185 ? -5.802 -0.769 13.844 1.00 98.19 185 PHE A C 1
ATOM 1452 O O . PHE A 1 185 ? -6.846 -0.275 14.264 1.00 98.19 185 PHE A O 1
ATOM 1459 N N . ALA A 1 186 ? -4.631 -0.519 14.431 1.00 97.88 186 ALA A N 1
ATOM 1460 C CA . ALA A 1 186 ? -4.458 0.459 15.503 1.00 97.88 186 ALA A CA 1
ATOM 1461 C C . ALA A 1 186 ? -4.605 1.913 15.011 1.00 97.88 186 ALA A C 1
ATOM 1463 O O . ALA A 1 186 ? -4.750 2.820 15.832 1.00 97.88 186 ALA A O 1
ATOM 1464 N N . MET A 1 187 ? -4.583 2.150 13.690 1.00 97.88 187 MET A N 1
ATOM 1465 C CA . MET A 1 187 ? -4.376 3.464 13.063 1.00 97.88 187 MET A CA 1
ATOM 1466 C C . MET A 1 187 ? -3.122 4.167 13.601 1.00 97.88 187 MET A C 1
ATOM 1468 O O . MET A 1 187 ? -3.147 5.354 13.932 1.00 97.88 187 MET A O 1
ATOM 1472 N N . ARG A 1 188 ? -2.028 3.413 13.720 1.00 97.81 188 ARG A N 1
ATOM 1473 C CA . ARG A 1 188 ? -0.729 3.917 14.151 1.00 97.81 188 ARG A CA 1
ATOM 1474 C C . ARG A 1 188 ? 0.202 4.003 12.952 1.00 97.81 188 ARG A C 1
ATOM 1476 O O . ARG A 1 188 ? 0.584 2.992 12.365 1.00 97.81 188 ARG A O 1
ATOM 1483 N N . LEU A 1 189 ? 0.558 5.221 12.567 1.00 97.62 189 LEU A N 1
ATOM 1484 C CA . LEU A 1 189 ? 1.550 5.483 11.537 1.00 97.62 189 LEU A CA 1
ATOM 1485 C C . LEU A 1 189 ? 2.943 5.273 12.147 1.00 97.62 189 LEU A C 1
ATOM 1487 O O . LEU A 1 189 ? 3.338 5.998 13.057 1.00 97.62 189 LEU A O 1
ATOM 1491 N N . VAL A 1 190 ? 3.658 4.250 11.670 1.00 97.75 190 VAL A N 1
ATOM 1492 C CA . VAL A 1 190 ? 4.968 3.826 12.193 1.00 97.75 190 VAL A CA 1
ATOM 1493 C C . VAL A 1 190 ? 6.047 4.027 11.125 1.00 97.75 190 VAL A C 1
ATOM 1495 O O . VAL A 1 190 ? 5.894 3.503 10.017 1.00 97.75 190 VAL A O 1
ATOM 1498 N N . PRO A 1 191 ? 7.153 4.735 11.419 1.00 97.44 191 PRO A N 1
ATOM 1499 C CA . PRO A 1 191 ? 8.220 4.982 10.454 1.00 97.44 191 PRO A CA 1
ATOM 1500 C C . PRO A 1 191 ? 8.976 3.700 10.096 1.00 97.44 191 PRO A C 1
ATOM 1502 O O . PRO A 1 191 ? 9.068 2.753 10.884 1.00 97.44 191 PRO A O 1
ATOM 1505 N N . ASN A 1 192 ? 9.562 3.687 8.902 1.00 95.88 192 ASN A N 1
ATOM 1506 C CA . ASN A 1 192 ? 10.442 2.616 8.454 1.00 95.88 192 ASN A CA 1
ATOM 1507 C C . ASN A 1 192 ? 11.823 3.184 8.072 1.00 95.88 192 ASN A C 1
ATOM 1509 O O . ASN A 1 192 ? 11.966 3.715 6.971 1.00 95.88 192 ASN A O 1
ATOM 1513 N N . PRO A 1 193 ? 12.839 3.061 8.945 1.00 95.00 193 PRO A N 1
ATOM 1514 C CA . PRO A 1 193 ? 14.177 3.608 8.714 1.00 95.00 193 PRO A CA 1
ATOM 1515 C C . PRO A 1 193 ? 15.053 2.749 7.781 1.00 95.00 193 PRO A C 1
ATOM 1517 O O . PRO A 1 193 ? 16.258 2.954 7.723 1.00 95.00 193 PRO A O 1
ATOM 1520 N N . ALA A 1 194 ? 14.483 1.782 7.046 1.00 92.62 194 ALA A N 1
ATOM 1521 C CA . ALA A 1 194 ? 15.223 0.959 6.077 1.00 92.62 194 ALA A CA 1
ATOM 1522 C C . ALA A 1 194 ? 15.860 1.779 4.932 1.00 92.62 194 ALA A C 1
ATOM 1524 O O . ALA A 1 194 ? 16.817 1.333 4.304 1.00 92.62 194 ALA A O 1
ATOM 1525 N N . LEU A 1 195 ? 15.337 2.983 4.687 1.00 89.19 195 LEU A N 1
ATOM 1526 C CA . LEU A 1 195 ? 15.948 4.050 3.899 1.00 89.19 195 LEU A CA 1
ATOM 1527 C C . LEU A 1 195 ? 15.788 5.357 4.690 1.00 89.19 195 LEU A C 1
ATOM 1529 O O . LEU A 1 195 ? 14.790 5.516 5.400 1.00 89.19 195 LEU A O 1
ATOM 1533 N N . ASP A 1 196 ? 16.703 6.318 4.519 1.00 88.81 196 ASP A N 1
ATOM 1534 C CA . ASP A 1 196 ? 16.489 7.688 5.004 1.00 88.81 196 ASP A CA 1
ATOM 1535 C C . ASP A 1 196 ? 15.309 8.318 4.252 1.00 88.81 196 ASP A C 1
ATOM 1537 O O . ASP A 1 196 ? 15.443 8.842 3.152 1.00 88.81 196 ASP A O 1
ATOM 1541 N N . ASN A 1 197 ? 14.125 8.221 4.843 1.00 87.44 197 ASN A N 1
ATOM 1542 C CA . ASN A 1 197 ? 12.874 8.734 4.305 1.00 87.44 197 ASN A CA 1
ATOM 1543 C C . ASN A 1 197 ? 12.188 9.662 5.326 1.00 87.44 197 ASN A C 1
ATOM 1545 O O . ASN A 1 197 ? 10.968 9.819 5.289 1.00 87.44 197 ASN A O 1
ATOM 1549 N N . ALA A 1 198 ? 12.944 10.292 6.236 1.00 92.19 198 ALA A N 1
ATOM 1550 C CA . ALA A 1 198 ? 12.386 11.071 7.347 1.00 92.19 198 ALA A CA 1
ATOM 1551 C C . ALA A 1 198 ? 11.485 12.233 6.879 1.00 92.19 198 ALA A C 1
ATOM 1553 O O . ALA A 1 198 ? 10.367 12.396 7.372 1.00 92.19 198 ALA A O 1
ATOM 1554 N N . ALA A 1 199 ? 11.922 12.993 5.868 1.00 91.56 199 ALA A N 1
ATOM 1555 C CA . ALA A 1 199 ? 11.125 14.067 5.265 1.00 91.56 199 ALA A CA 1
ATOM 1556 C C . ALA A 1 199 ? 9.841 13.530 4.599 1.00 91.56 199 ALA A C 1
ATOM 1558 O O . ALA A 1 199 ? 8.742 13.999 4.894 1.00 91.56 199 ALA A O 1
ATOM 1559 N N . THR A 1 200 ? 9.975 12.473 3.791 1.00 89.88 200 THR A N 1
ATOM 1560 C CA . THR A 1 200 ? 8.868 11.747 3.145 1.00 89.88 200 THR A CA 1
ATOM 1561 C C . THR A 1 200 ? 7.829 11.254 4.152 1.00 89.88 200 THR A C 1
ATOM 1563 O O . THR A 1 200 ? 6.619 11.331 3.918 1.00 89.88 200 THR A O 1
ATOM 1566 N N . TYR A 1 201 ? 8.300 10.737 5.285 1.00 94.31 201 TYR A N 1
ATOM 1567 C CA . TYR A 1 201 ? 7.468 10.275 6.383 1.00 94.31 201 TYR A CA 1
ATOM 1568 C C . TYR A 1 201 ? 6.703 11.436 7.031 1.00 94.31 201 TYR A C 1
ATOM 1570 O O . TYR A 1 201 ? 5.485 11.342 7.179 1.00 94.31 201 TYR A O 1
ATOM 1578 N N . ALA A 1 202 ? 7.375 12.552 7.330 1.00 95.00 202 ALA A N 1
ATOM 1579 C CA . ALA A 1 202 ? 6.752 13.744 7.906 1.00 95.00 202 ALA A CA 1
ATOM 1580 C C . ALA A 1 202 ? 5.693 14.374 6.977 1.00 95.00 202 ALA A C 1
ATOM 1582 O O . ALA A 1 202 ? 4.593 14.694 7.432 1.00 95.00 202 ALA A O 1
ATOM 1583 N N . GLN A 1 203 ? 5.974 14.477 5.670 1.00 93.25 203 GLN A N 1
ATOM 1584 C CA . GLN A 1 203 ? 5.016 14.943 4.654 1.00 93.25 203 GLN A CA 1
ATOM 1585 C C . GLN A 1 203 ? 3.760 14.059 4.616 1.00 93.25 203 GLN A C 1
ATOM 1587 O O . GLN A 1 203 ? 2.633 14.563 4.647 1.00 93.25 203 GLN A O 1
ATOM 1592 N N . LYS A 1 204 ? 3.933 12.726 4.600 1.00 91.31 204 LYS A N 1
ATOM 1593 C CA . LYS A 1 204 ? 2.796 11.796 4.681 1.00 91.31 204 LYS A CA 1
ATOM 1594 C C . LYS A 1 204 ? 2.053 11.945 6.005 1.00 91.31 204 LYS A C 1
ATOM 1596 O O . LYS A 1 204 ? 0.835 12.045 5.965 1.00 91.31 204 LYS A O 1
ATOM 1601 N N . ALA A 1 205 ? 2.740 12.006 7.144 1.00 95.56 205 ALA A N 1
ATOM 1602 C CA . ALA A 1 205 ? 2.105 12.155 8.452 1.00 95.56 205 ALA A CA 1
ATOM 1603 C C . ALA A 1 205 ? 1.209 13.402 8.515 1.00 95.56 205 ALA A C 1
ATOM 1605 O O . ALA A 1 205 ? 0.035 13.280 8.856 1.00 95.56 205 ALA A O 1
ATOM 1606 N N . ALA A 1 206 ? 1.717 14.562 8.084 1.00 95.81 206 ALA A N 1
ATOM 1607 C CA . ALA A 1 206 ? 0.955 15.810 8.035 1.00 95.81 206 ALA A CA 1
ATOM 1608 C C . ALA A 1 206 ? -0.267 15.739 7.097 1.00 95.81 206 ALA A C 1
ATOM 1610 O O . ALA A 1 206 ? -1.324 16.273 7.428 1.00 95.81 206 ALA A O 1
ATOM 1611 N N . ARG A 1 207 ? -0.164 15.050 5.948 1.00 93.38 207 ARG A N 1
ATOM 1612 C CA . ARG A 1 207 ? -1.318 14.808 5.061 1.00 93.38 207 ARG A CA 1
ATOM 1613 C C . ARG A 1 207 ? -2.333 13.839 5.673 1.00 93.38 207 ARG A C 1
ATOM 1615 O O . ARG A 1 207 ? -3.535 14.025 5.500 1.00 93.38 207 ARG A O 1
ATOM 1622 N N . MET A 1 208 ? -1.865 12.785 6.338 1.00 94.62 208 MET A N 1
ATOM 1623 C CA . MET A 1 208 ? -2.732 11.735 6.872 1.00 94.62 208 MET A CA 1
ATOM 1624 C C . MET A 1 208 ? -3.515 12.220 8.094 1.00 94.62 208 MET A C 1
ATOM 1626 O O . MET A 1 208 ? -4.713 11.967 8.157 1.00 94.62 208 MET A O 1
ATOM 1630 N N . THR A 1 209 ? -2.912 12.991 9.005 1.00 96.44 209 THR A N 1
ATOM 1631 C CA . THR A 1 209 ? -3.626 13.539 10.177 1.00 96.44 209 THR A CA 1
ATOM 1632 C C . THR A 1 209 ? -4.665 14.607 9.823 1.00 96.44 209 THR A C 1
ATOM 1634 O O . THR A 1 209 ? -5.601 14.814 10.590 1.00 96.44 209 THR A O 1
ATOM 1637 N N . GLN A 1 210 ? -4.568 15.250 8.652 1.00 95.75 210 GLN A N 1
ATOM 1638 C CA . GLN A 1 210 ? -5.620 16.141 8.136 1.00 95.75 210 GLN A CA 1
ATOM 1639 C C . GLN A 1 210 ? -6.877 15.380 7.680 1.00 95.75 210 GLN A C 1
ATOM 1641 O O . GLN A 1 210 ? -7.985 15.884 7.842 1.00 95.75 210 GLN A O 1
ATOM 1646 N N . ALA A 1 211 ? -6.719 14.180 7.110 1.00 95.25 211 ALA A N 1
ATOM 1647 C CA . ALA A 1 211 ? -7.834 13.350 6.638 1.00 95.25 211 ALA A CA 1
ATOM 1648 C C . ALA A 1 211 ? -8.378 12.412 7.735 1.00 95.25 211 ALA A C 1
ATOM 1650 O O . ALA A 1 211 ? -9.592 12.242 7.868 1.00 95.25 211 ALA A O 1
ATOM 1651 N N . TRP A 1 212 ? -7.490 11.872 8.573 1.00 97.62 212 TRP A N 1
ATOM 1652 C CA . TRP A 1 212 ? -7.790 11.039 9.739 1.00 97.62 212 TRP A CA 1
ATOM 1653 C C . TRP A 1 212 ? -7.092 11.595 11.000 1.00 97.62 212 TRP A C 1
ATOM 1655 O O . TRP A 1 212 ? -6.019 11.108 11.374 1.00 97.62 212 TRP A O 1
ATOM 1665 N N . PRO A 1 213 ? -7.684 12.594 11.691 1.00 97.19 213 PRO A N 1
ATOM 1666 C CA . PRO A 1 213 ? -7.189 13.099 12.980 1.00 97.19 213 PRO A CA 1
ATOM 1667 C C . PRO A 1 213 ? -7.082 12.032 14.083 1.00 97.19 213 PRO A C 1
ATOM 1669 O O . PRO A 1 213 ? -6.483 12.269 15.126 1.00 97.19 213 PRO A O 1
ATOM 1672 N N . GLU A 1 214 ? -7.670 10.856 13.865 1.00 96.94 214 GLU A N 1
ATOM 1673 C CA . GLU A 1 214 ? -7.608 9.695 14.745 1.00 96.94 214 GLU A CA 1
ATOM 1674 C C . GLU A 1 214 ? -6.241 8.977 14.738 1.00 96.94 214 GLU A C 1
ATOM 1676 O O . GLU A 1 214 ? -6.000 8.144 15.618 1.00 96.94 214 GLU A O 1
ATOM 1681 N N . ILE A 1 215 ? -5.364 9.248 13.762 1.00 97.38 215 ILE A N 1
ATOM 1682 C CA . ILE A 1 215 ? -4.074 8.557 13.604 1.00 97.38 215 ILE A CA 1
ATOM 1683 C C . ILE A 1 215 ? -3.090 8.913 14.726 1.00 97.38 215 ILE A C 1
ATOM 1685 O O . ILE A 1 215 ? -2.786 10.080 14.968 1.00 97.38 215 ILE A O 1
ATOM 1689 N N . GLU A 1 216 ? -2.503 7.886 15.341 1.00 97.88 216 GLU A N 1
ATOM 1690 C CA . GLU A 1 216 ? -1.312 8.028 16.183 1.00 97.88 216 GLU A CA 1
ATOM 1691 C C . GLU A 1 216 ? -0.071 8.088 15.280 1.00 97.88 216 GLU A C 1
ATOM 1693 O O . GLU A 1 216 ? 0.194 7.146 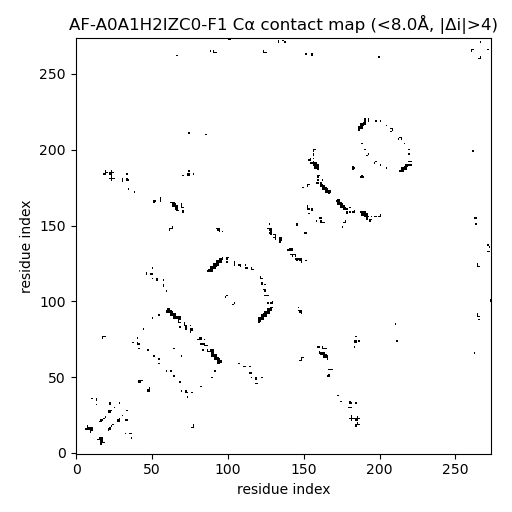14.535 1.00 97.88 216 GLU A O 1
ATOM 1698 N N . VAL A 1 217 ? 0.700 9.178 15.323 1.00 97.88 217 VAL A N 1
ATOM 1699 C CA . VAL A 1 217 ? 1.958 9.302 14.565 1.00 97.88 217 VAL A CA 1
ATOM 1700 C C . VAL A 1 217 ? 3.136 9.001 15.483 1.00 97.88 21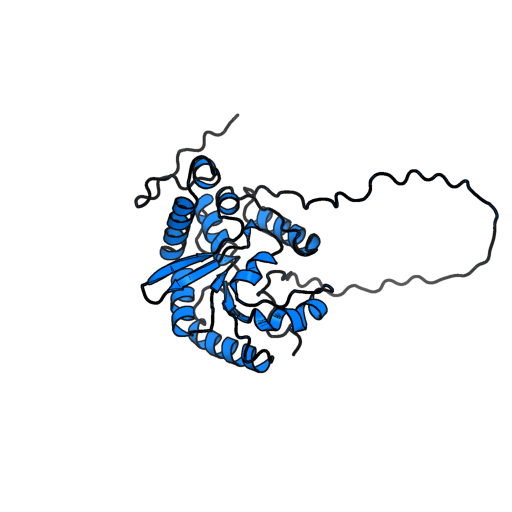7 VAL A C 1
ATOM 1702 O O . VAL A 1 217 ? 3.436 9.775 16.390 1.00 97.88 217 VAL A O 1
ATOM 1705 N N . VAL A 1 218 ? 3.844 7.903 15.220 1.00 97.88 218 VAL A N 1
ATOM 1706 C CA . VAL A 1 218 ? 5.101 7.587 15.911 1.00 97.88 218 VAL A CA 1
ATOM 1707 C C . VAL A 1 218 ? 6.214 8.475 15.351 1.00 97.88 218 VAL A C 1
ATOM 1709 O O . VAL A 1 218 ? 6.329 8.649 14.135 1.00 97.88 218 VAL A O 1
ATOM 1712 N N . GLY A 1 219 ? 7.039 9.054 16.225 1.00 95.75 219 GLY A N 1
ATOM 1713 C CA . GLY A 1 219 ? 8.185 9.867 15.812 1.00 95.75 219 GLY A CA 1
ATOM 1714 C C . GLY A 1 219 ? 9.214 9.052 15.022 1.00 95.75 219 GLY A C 1
ATOM 1715 O O . GLY A 1 219 ? 9.425 7.874 15.309 1.00 95.75 219 GLY A O 1
ATOM 1716 N N . TRP A 1 220 ? 9.865 9.674 14.033 1.00 94.69 220 TRP A N 1
ATOM 1717 C CA . TRP A 1 220 ? 11.003 9.055 13.346 1.00 94.69 220 TRP A CA 1
ATOM 1718 C C . TRP A 1 220 ? 12.111 8.741 14.371 1.00 94.69 220 TRP A C 1
ATOM 1720 O O . TRP A 1 220 ? 12.388 9.597 15.216 1.00 94.69 220 TRP A O 1
ATOM 1730 N N . PRO A 1 221 ? 12.727 7.543 14.349 1.00 92.12 221 PRO A N 1
ATOM 1731 C CA . PRO A 1 221 ? 13.787 7.211 15.293 1.00 92.12 221 PRO A CA 1
ATOM 1732 C C . PRO A 1 221 ? 14.978 8.150 15.090 1.00 92.12 221 PRO A C 1
ATOM 1734 O O . PRO A 1 221 ? 15.502 8.268 13.984 1.00 92.12 221 PRO A O 1
ATOM 1737 N N . LEU A 1 222 ? 15.406 8.814 16.162 1.00 81.62 222 LEU A N 1
ATOM 1738 C CA . LEU A 1 222 ? 16.667 9.549 16.164 1.00 81.62 222 LEU A CA 1
ATOM 1739 C C . LEU A 1 222 ? 17.829 8.548 16.104 1.00 81.62 222 LEU A C 1
ATOM 1741 O O . LEU A 1 222 ? 17.784 7.508 16.764 1.00 81.62 222 LEU A O 1
ATOM 1745 N N . GLU A 1 223 ? 18.864 8.878 15.331 1.00 66.19 223 GLU A N 1
ATOM 1746 C CA . GLU A 1 223 ? 20.117 8.119 15.255 1.00 66.19 223 GLU A CA 1
ATOM 1747 C C . GLU A 1 223 ? 20.709 7.929 16.663 1.00 66.19 223 GLU A C 1
ATOM 1749 O O . GLU A 1 223 ? 21.116 8.891 17.321 1.00 66.19 223 GLU A O 1
ATOM 1754 N N . ALA A 1 224 ? 20.785 6.684 17.138 1.00 49.53 224 ALA A N 1
ATOM 1755 C CA . ALA A 1 224 ? 21.384 6.341 18.428 1.00 49.53 224 ALA A CA 1
ATOM 1756 C C . ALA A 1 224 ? 22.925 6.310 18.324 1.00 49.53 224 ALA A C 1
ATOM 1758 O O . ALA A 1 224 ? 23.547 5.270 18.532 1.00 49.53 224 ALA A O 1
ATOM 1759 N N . GLY A 1 225 ? 23.532 7.441 17.939 1.00 41.16 225 GLY A N 1
ATOM 1760 C CA . GLY A 1 225 ? 24.902 7.476 17.408 1.00 41.16 225 GLY A CA 1
ATOM 1761 C C . GLY A 1 225 ? 25.678 8.788 17.578 1.00 41.16 225 GLY A C 1
ATOM 1762 O O . GLY A 1 225 ? 26.571 9.056 16.783 1.00 41.16 225 GLY A O 1
ATOM 1763 N N . ALA A 1 226 ? 25.367 9.609 18.588 1.00 39.03 226 ALA A N 1
ATOM 1764 C CA . ALA A 1 226 ? 26.108 10.848 18.882 1.00 39.03 226 ALA A CA 1
ATOM 1765 C C . ALA A 1 226 ? 26.323 11.071 20.395 1.00 39.03 226 ALA A C 1
ATOM 1767 O O . ALA A 1 226 ? 26.070 12.152 20.923 1.00 39.03 226 ALA A O 1
ATOM 1768 N N . ALA A 1 227 ? 26.762 10.030 21.109 1.00 40.19 227 ALA A N 1
ATOM 1769 C CA . ALA A 1 227 ? 27.047 10.087 22.543 1.00 40.19 227 ALA A CA 1
ATOM 1770 C C . ALA A 1 227 ? 28.500 9.678 22.835 1.00 40.19 227 ALA A C 1
ATOM 1772 O O . ALA A 1 227 ? 28.858 8.518 22.655 1.00 40.19 227 ALA A O 1
ATOM 1773 N N . GLY A 1 228 ? 29.302 10.618 23.346 1.00 39.06 228 GLY A N 1
ATOM 1774 C CA . GLY A 1 228 ? 30.586 10.323 23.992 1.00 39.06 228 GLY A CA 1
ATOM 1775 C C . GLY A 1 228 ? 31.826 10.278 23.092 1.00 39.06 228 GLY A C 1
ATOM 1776 O O . GLY A 1 228 ? 32.435 9.225 22.937 1.00 39.06 228 GLY A O 1
ATOM 1777 N N . SER A 1 229 ? 32.277 11.443 22.626 1.00 36.59 229 SER A N 1
ATOM 1778 C CA . SER A 1 229 ? 33.710 11.718 22.430 1.00 36.59 229 SER A CA 1
ATOM 1779 C C . SER A 1 229 ? 34.049 13.033 23.137 1.00 36.59 229 SER A C 1
ATOM 1781 O O . SER A 1 229 ? 34.122 14.091 22.514 1.00 36.59 229 SER A O 1
ATOM 1783 N N . ASP A 1 230 ? 34.158 12.967 24.465 1.00 42.28 230 ASP A N 1
ATOM 1784 C CA . ASP A 1 230 ? 34.484 14.103 25.340 1.00 42.28 230 ASP A CA 1
ATOM 1785 C C . ASP A 1 230 ? 36.009 14.343 25.358 1.00 42.28 230 ASP A C 1
ATOM 1787 O O . ASP A 1 230 ? 36.669 14.262 26.391 1.00 42.28 230 ASP A O 1
ATOM 1791 N N . ASP A 1 231 ? 36.580 14.556 24.167 1.00 34.22 231 ASP A N 1
ATOM 1792 C CA . ASP A 1 231 ? 37.995 14.884 23.966 1.00 34.22 231 ASP A CA 1
ATOM 1793 C C . ASP A 1 231 ? 38.161 16.407 23.912 1.00 34.22 231 ASP A C 1
ATOM 1795 O O . ASP A 1 231 ? 37.958 17.059 22.884 1.00 34.22 231 ASP A O 1
ATOM 1799 N N . ALA A 1 232 ? 38.525 16.989 25.053 1.00 36.44 232 ALA A N 1
ATOM 1800 C CA . ALA A 1 232 ? 38.753 18.420 25.178 1.00 36.44 232 ALA A CA 1
ATOM 1801 C C . ALA A 1 232 ? 40.042 18.857 24.457 1.00 36.44 232 ALA A C 1
ATOM 1803 O O . ALA A 1 232 ? 41.148 18.480 24.847 1.00 36.44 232 ALA A O 1
ATOM 1804 N N . VAL A 1 233 ? 39.907 19.745 23.467 1.00 32.59 233 VAL A N 1
ATOM 1805 C CA . VAL A 1 233 ? 41.021 20.516 22.893 1.00 32.59 233 VAL A CA 1
ATOM 1806 C C . VAL A 1 233 ? 40.810 21.997 23.213 1.00 32.59 233 VAL A C 1
ATOM 1808 O O . VAL A 1 233 ? 39.730 22.544 22.999 1.00 32.59 233 VAL A O 1
ATOM 1811 N N . ALA A 1 234 ? 41.838 22.624 23.785 1.00 31.00 234 ALA A N 1
ATOM 1812 C CA . ALA A 1 234 ? 41.823 24.009 24.260 1.00 31.00 234 ALA A CA 1
ATOM 1813 C C . ALA A 1 234 ? 41.844 25.042 23.101 1.00 31.00 234 ALA A C 1
ATOM 1815 O O . ALA A 1 234 ? 42.265 24.694 21.995 1.00 31.00 234 ALA A O 1
ATOM 1816 N N . PRO A 1 235 ? 41.398 26.297 23.328 1.00 27.22 235 PRO A N 1
ATOM 1817 C CA . PRO A 1 235 ? 41.307 27.324 22.283 1.00 27.22 235 PRO A CA 1
ATOM 1818 C C . PRO A 1 235 ? 42.671 27.897 21.860 1.00 27.22 235 PRO A C 1
ATOM 1820 O O . PRO A 1 235 ? 43.662 27.758 22.579 1.00 27.22 235 PRO A O 1
ATOM 1823 N N . VAL A 1 236 ? 42.689 28.560 20.695 1.00 31.41 236 VAL A N 1
ATOM 1824 C CA . VAL A 1 236 ? 43.821 29.340 20.158 1.00 31.41 236 VAL A CA 1
ATOM 1825 C C . VAL A 1 236 ? 43.302 30.575 19.400 1.00 31.41 236 VAL A C 1
ATOM 1827 O O . VAL A 1 236 ? 42.391 30.454 18.581 1.00 31.41 236 VAL A O 1
ATOM 1830 N N . GLU A 1 237 ? 43.919 31.732 19.639 1.00 26.19 237 GLU A N 1
ATOM 1831 C CA . GLU A 1 237 ? 43.650 33.063 19.053 1.00 26.19 237 GLU A CA 1
ATOM 1832 C C . GLU A 1 237 ? 44.861 33.541 18.186 1.00 26.19 237 GLU A C 1
ATOM 1834 O O . GLU A 1 237 ? 45.905 32.885 18.198 1.00 26.19 237 GLU A O 1
ATOM 1839 N N . ASP A 1 238 ? 44.900 34.627 17.393 1.00 28.86 238 ASP A N 1
ATOM 1840 C CA . ASP A 1 238 ? 43.994 35.734 16.982 1.00 28.86 238 ASP A CA 1
ATOM 1841 C C . ASP A 1 238 ? 44.598 36.351 15.669 1.00 28.86 238 ASP A C 1
ATOM 1843 O O . ASP A 1 238 ? 45.755 36.065 15.351 1.00 28.86 238 ASP A O 1
ATOM 1847 N N . ASP A 1 239 ? 43.997 37.209 14.828 1.00 25.69 239 ASP A N 1
ATOM 1848 C CA . ASP A 1 239 ? 42.656 37.832 14.770 1.00 25.69 239 ASP A CA 1
ATOM 1849 C C . ASP A 1 239 ? 42.172 38.021 13.286 1.00 25.69 239 ASP A C 1
ATOM 1851 O O . ASP A 1 239 ? 41.255 37.305 12.872 1.00 25.69 239 ASP A O 1
ATOM 1855 N N . PRO A 1 240 ? 42.746 38.902 12.418 1.00 33.53 240 PRO A N 1
ATOM 1856 C CA . PRO A 1 240 ? 41.882 39.675 11.507 1.00 33.53 240 PRO A CA 1
ATOM 1857 C C . PRO A 1 240 ? 42.130 39.616 9.975 1.00 33.53 240 PRO A C 1
ATOM 1859 O O . PRO A 1 240 ? 43.255 39.702 9.491 1.00 33.53 240 PRO A O 1
ATOM 1862 N N . GLN A 1 241 ? 41.009 39.773 9.243 1.00 26.52 241 GLN A N 1
ATOM 1863 C CA . GLN A 1 241 ? 40.809 40.680 8.078 1.00 26.52 241 GLN A CA 1
ATOM 1864 C C . GLN A 1 241 ? 41.428 40.380 6.680 1.00 26.52 241 GLN A C 1
ATOM 1866 O O . GLN A 1 241 ? 42.368 39.597 6.574 1.00 26.52 241 GLN A O 1
ATOM 1871 N N . PRO A 1 242 ? 40.956 41.046 5.579 1.00 33.25 242 PRO A N 1
ATOM 1872 C CA . PRO A 1 242 ? 39.800 41.971 5.441 1.00 33.25 242 PRO A CA 1
ATOM 1873 C C . PRO A 1 242 ? 38.835 41.781 4.224 1.00 33.25 242 PRO A C 1
ATOM 1875 O O . PRO A 1 242 ? 39.244 41.455 3.117 1.00 33.25 242 PRO A O 1
ATOM 1878 N N . ALA A 1 243 ? 37.598 42.274 4.416 1.00 26.53 243 ALA A N 1
ATOM 1879 C CA . ALA A 1 243 ? 36.784 43.099 3.486 1.00 26.53 243 ALA A CA 1
ATOM 1880 C C . ALA A 1 243 ? 36.020 42.539 2.247 1.00 26.53 243 ALA A C 1
ATOM 1882 O O . ALA A 1 243 ? 36.382 41.573 1.588 1.00 26.53 243 ALA A O 1
ATOM 1883 N N . THR A 1 244 ? 34.992 43.332 1.881 1.00 28.56 244 THR A N 1
ATOM 1884 C CA . THR A 1 244 ? 34.082 43.297 0.704 1.00 28.56 244 THR A CA 1
ATOM 1885 C C . THR A 1 244 ? 32.994 42.201 0.670 1.00 28.56 244 THR A C 1
ATOM 1887 O O . THR A 1 244 ? 33.234 41.073 1.069 1.00 28.56 244 THR A O 1
ATOM 1890 N N . GLY A 1 245 ? 31.756 42.459 0.209 1.00 26.12 245 GLY A N 1
ATOM 1891 C CA . GLY A 1 245 ? 31.087 43.754 -0.029 1.00 26.12 245 GLY A CA 1
ATOM 1892 C C . GLY A 1 245 ? 29.989 43.721 -1.110 1.00 26.12 245 GLY A C 1
ATOM 1893 O O . GLY A 1 245 ? 30.326 43.619 -2.282 1.00 26.12 245 GLY A O 1
ATOM 1894 N N . THR A 1 246 ? 28.712 43.935 -0.733 1.00 27.30 246 THR A N 1
ATOM 1895 C CA . THR A 1 246 ? 27.495 43.995 -1.608 1.00 27.30 246 THR A CA 1
ATOM 1896 C C . THR A 1 246 ? 27.191 42.704 -2.405 1.00 27.30 246 THR A C 1
ATOM 1898 O O . THR A 1 246 ? 28.083 41.918 -2.680 1.00 27.30 246 THR A O 1
ATOM 1901 N N . ASP A 1 247 ? 25.952 42.330 -2.742 1.00 29.17 247 ASP A N 1
ATOM 1902 C CA . ASP A 1 247 ? 24.739 43.099 -3.075 1.00 29.17 247 ASP A CA 1
ATOM 1903 C C . ASP A 1 247 ? 23.441 42.384 -2.602 1.00 29.17 247 ASP A C 1
ATOM 1905 O O . ASP A 1 247 ? 23.449 41.188 -2.307 1.00 29.17 247 ASP A O 1
ATOM 1909 N N . GLN A 1 248 ? 22.311 43.102 -2.546 1.00 29.98 248 GLN A N 1
ATOM 1910 C CA . GLN A 1 248 ? 20.979 42.554 -2.252 1.00 29.98 248 GLN A CA 1
ATOM 1911 C C . GLN A 1 248 ? 20.044 42.645 -3.466 1.00 29.98 248 GLN A C 1
ATOM 1913 O O . GLN A 1 248 ? 19.649 43.739 -3.865 1.00 29.98 248 GLN A O 1
ATOM 1918 N N . ARG A 1 249 ? 19.527 41.505 -3.947 1.00 28.84 249 ARG A N 1
ATOM 1919 C CA . ARG A 1 249 ? 18.256 41.462 -4.696 1.00 28.84 249 ARG A CA 1
ATOM 1920 C C . ARG A 1 249 ? 17.541 40.115 -4.533 1.00 28.84 249 ARG A C 1
ATOM 1922 O O . ARG A 1 249 ? 18.184 39.074 -4.670 1.00 28.84 249 ARG A O 1
ATOM 1929 N N . PRO A 1 250 ? 16.221 40.102 -4.269 1.00 27.53 250 PRO A N 1
ATOM 1930 C CA . PRO A 1 250 ? 15.472 38.861 -4.123 1.00 27.53 250 PRO A CA 1
ATOM 1931 C C . PRO A 1 250 ? 15.270 38.192 -5.486 1.00 27.53 250 PRO A C 1
ATOM 1933 O O . PRO A 1 250 ? 14.902 38.848 -6.462 1.00 27.53 250 PRO A O 1
ATOM 1936 N N . ARG A 1 251 ? 15.445 36.869 -5.546 1.00 27.84 251 ARG A N 1
ATOM 1937 C CA . ARG A 1 251 ? 14.914 36.055 -6.645 1.00 27.84 251 ARG A CA 1
ATOM 1938 C C . ARG A 1 251 ? 13.565 35.493 -6.220 1.00 27.84 251 ARG A C 1
ATOM 1940 O O . ARG A 1 251 ? 13.473 34.792 -5.217 1.00 27.84 251 ARG A O 1
ATOM 1947 N N . SER A 1 252 ? 12.528 35.831 -6.977 1.00 26.75 252 SER A N 1
ATOM 1948 C CA . SER A 1 252 ? 11.183 35.283 -6.826 1.00 26.75 252 SER A CA 1
ATOM 1949 C C . SER A 1 252 ? 11.211 33.760 -6.972 1.00 26.75 252 SER A C 1
ATOM 1951 O O . SER A 1 252 ? 11.687 33.236 -7.979 1.00 26.75 252 SER A O 1
ATOM 1953 N N . GLY A 1 253 ? 10.702 33.051 -5.963 1.00 27.16 253 GLY A N 1
ATOM 1954 C CA . GLY A 1 253 ? 10.524 31.602 -6.033 1.00 27.16 253 GLY A CA 1
ATOM 1955 C C . GLY A 1 253 ? 9.439 31.216 -7.050 1.00 27.16 253 GLY A C 1
ATOM 1956 O O . GLY A 1 253 ? 8.496 31.989 -7.249 1.00 27.16 253 GLY A O 1
ATOM 1957 N N . PRO A 1 254 ? 9.547 30.048 -7.707 1.00 29.12 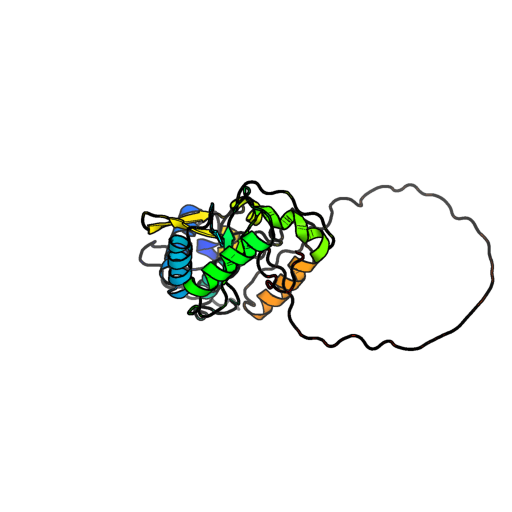254 PRO A N 1
ATOM 1958 C CA . PRO A 1 254 ? 8.500 29.548 -8.590 1.00 29.12 254 PRO A CA 1
ATOM 1959 C C . PRO A 1 254 ? 7.221 29.206 -7.808 1.00 29.12 254 PRO A C 1
ATOM 1961 O O . PRO A 1 254 ? 7.265 28.846 -6.633 1.00 29.12 254 PRO A O 1
ATOM 1964 N N . SER A 1 255 ? 6.083 29.333 -8.493 1.00 26.89 255 SER A N 1
ATOM 1965 C CA . SER A 1 255 ? 4.734 29.161 -7.941 1.00 26.89 255 SER A CA 1
ATOM 1966 C C . SER A 1 255 ? 4.515 27.812 -7.244 1.00 26.89 255 SER A C 1
ATOM 1968 O O . SER A 1 255 ? 4.950 26.767 -7.729 1.00 26.89 255 SER A O 1
ATOM 1970 N N . SER A 1 256 ? 3.759 27.830 -6.146 1.00 30.70 256 SER A N 1
ATOM 1971 C CA . SER A 1 256 ? 3.327 26.642 -5.410 1.00 30.70 256 SER A CA 1
ATOM 1972 C C . SER A 1 256 ? 2.159 25.931 -6.111 1.00 30.70 256 SER A C 1
ATOM 1974 O O . SER A 1 256 ? 0.996 26.183 -5.788 1.00 30.70 256 SER A O 1
ATOM 1976 N N . ASP A 1 257 ? 2.450 25.019 -7.040 1.00 26.47 257 ASP A N 1
ATOM 1977 C CA . ASP A 1 257 ? 1.458 24.050 -7.528 1.00 26.47 257 ASP A CA 1
ATOM 1978 C C . ASP A 1 257 ? 1.504 22.781 -6.654 1.00 26.47 257 ASP A C 1
ATOM 1980 O O . ASP A 1 257 ? 2.460 22.006 -6.680 1.00 26.47 257 ASP A O 1
ATOM 1984 N N . GLY A 1 258 ? 0.504 22.628 -5.782 1.00 31.20 258 GLY A N 1
ATOM 1985 C CA . GLY A 1 258 ? 0.569 21.786 -4.582 1.00 31.20 258 GLY A CA 1
ATOM 1986 C C . GLY A 1 258 ? 0.408 20.281 -4.814 1.00 31.20 258 GLY A C 1
ATOM 1987 O O . GLY A 1 258 ? -0.610 19.704 -4.425 1.00 31.20 258 GLY A O 1
ATOM 1988 N N . ARG A 1 259 ? 1.418 19.621 -5.394 1.00 34.09 259 ARG A N 1
ATOM 1989 C CA . ARG A 1 259 ? 1.508 18.150 -5.474 1.00 34.09 259 ARG A CA 1
ATOM 1990 C C . ARG A 1 259 ? 2.842 17.654 -4.909 1.00 34.09 259 ARG A C 1
ATOM 1992 O O . ARG A 1 259 ? 3.903 18.080 -5.346 1.00 34.09 259 ARG A O 1
ATOM 1999 N N . ASP A 1 260 ? 2.756 16.732 -3.951 1.00 37.03 260 ASP A N 1
ATOM 2000 C CA . ASP A 1 260 ? 3.875 16.174 -3.181 1.00 37.03 260 ASP A CA 1
ATOM 2001 C C . ASP A 1 260 ? 3.701 14.639 -3.105 1.00 37.03 260 ASP A C 1
ATOM 2003 O O . ASP A 1 260 ? 2.669 14.143 -2.635 1.00 37.03 260 ASP A O 1
ATOM 2007 N N . TRP A 1 261 ? 4.634 13.890 -3.702 1.00 44.72 261 TRP A N 1
ATOM 2008 C CA . TRP A 1 261 ? 4.332 12.688 -4.513 1.00 44.72 261 TRP A CA 1
ATOM 2009 C C . TRP A 1 261 ? 5.210 11.469 -4.164 1.00 44.72 261 TRP A C 1
ATOM 2011 O O . TRP A 1 261 ? 5.859 10.868 -5.012 1.00 44.72 261 TRP A O 1
ATOM 2021 N N . MET A 1 262 ? 5.257 11.083 -2.886 1.00 43.09 262 MET A N 1
ATOM 2022 C CA . MET A 1 262 ? 6.271 10.133 -2.392 1.00 43.09 262 MET A CA 1
ATOM 2023 C C . MET A 1 262 ? 5.745 8.755 -1.933 1.00 43.09 262 MET A C 1
ATOM 2025 O O . MET A 1 262 ? 6.065 8.289 -0.839 1.00 43.09 262 MET A O 1
ATOM 2029 N N . SER A 1 263 ? 4.888 8.079 -2.704 1.00 42.94 263 SER A N 1
ATOM 2030 C CA . SER A 1 263 ? 4.830 6.599 -2.713 1.00 42.94 263 SER A CA 1
ATOM 2031 C C . SER A 1 263 ? 5.870 6.047 -3.697 1.00 42.94 263 SER A C 1
ATOM 2033 O O . SER A 1 263 ? 6.386 6.784 -4.531 1.00 42.94 263 SER A O 1
ATOM 2035 N N . LEU A 1 264 ? 6.172 4.748 -3.628 1.00 43.16 264 LEU A N 1
ATOM 2036 C CA . LEU A 1 264 ? 7.143 4.111 -4.534 1.00 43.16 264 LEU A CA 1
ATOM 2037 C C . LEU A 1 264 ? 6.603 3.852 -5.955 1.00 43.16 264 LEU A C 1
ATOM 2039 O O . LEU A 1 264 ? 7.383 3.537 -6.851 1.00 43.16 264 LEU A O 1
ATOM 2043 N N . ALA A 1 265 ? 5.298 4.038 -6.180 1.00 44.66 265 ALA A N 1
ATOM 2044 C CA . ALA A 1 265 ? 4.688 4.046 -7.511 1.00 44.66 265 ALA A CA 1
ATOM 2045 C C . ALA A 1 265 ? 4.181 5.435 -7.969 1.00 44.66 265 ALA A C 1
ATOM 2047 O O . ALA A 1 265 ? 4.233 5.680 -9.178 1.00 44.66 265 ALA A O 1
ATOM 2048 N N . THR A 1 266 ? 3.831 6.354 -7.052 1.00 46.56 266 THR A N 1
ATOM 2049 C CA . THR A 1 266 ? 3.224 7.685 -7.322 1.00 46.56 266 THR A CA 1
ATOM 2050 C C . THR A 1 266 ? 4.166 8.737 -7.934 1.00 46.56 266 THR A C 1
ATOM 2052 O O . THR A 1 266 ? 4.301 9.846 -7.419 1.00 46.56 266 THR A O 1
ATOM 2055 N N . SER A 1 267 ? 4.865 8.411 -9.015 1.00 45.53 267 SER A N 1
ATOM 2056 C CA . SER A 1 267 ? 5.522 9.394 -9.885 1.00 45.53 267 SER A CA 1
ATOM 2057 C C . SER A 1 267 ? 4.873 9.326 -11.268 1.00 45.53 267 SER A C 1
ATOM 2059 O O . SER A 1 267 ? 4.953 8.271 -11.909 1.00 45.53 267 SER A O 1
ATOM 2061 N N . PRO A 1 268 ? 4.240 10.411 -11.754 1.00 49.16 268 PRO A N 1
ATOM 2062 C CA . PRO A 1 268 ? 3.627 10.434 -13.074 1.00 49.16 268 PRO A CA 1
ATOM 2063 C C . PRO A 1 268 ? 4.599 9.994 -14.175 1.00 49.16 268 PRO A C 1
ATOM 2065 O O . PRO A 1 268 ? 5.782 10.331 -14.146 1.00 49.16 268 PRO A O 1
ATOM 2068 N N . ARG A 1 269 ? 4.083 9.288 -15.190 1.00 54.06 269 ARG A N 1
ATOM 2069 C CA . ARG A 1 269 ? 4.826 8.796 -16.374 1.00 54.06 269 ARG A CA 1
ATOM 2070 C C . ARG A 1 269 ? 5.703 9.869 -17.043 1.00 54.06 269 ARG A C 1
ATOM 2072 O O . ARG A 1 269 ? 6.737 9.552 -17.609 1.00 54.06 269 ARG A O 1
ATOM 2079 N N . THR A 1 270 ? 5.302 11.136 -16.949 1.00 48.56 270 THR A N 1
ATOM 2080 C CA . THR A 1 270 ? 6.000 12.315 -17.488 1.00 48.56 270 THR A CA 1
ATOM 2081 C C . THR A 1 270 ? 7.180 12.819 -16.651 1.00 48.56 270 THR A C 1
ATOM 2083 O O . THR A 1 270 ? 7.928 13.666 -17.130 1.00 48.56 270 THR A O 1
ATOM 2086 N N . GLU A 1 271 ? 7.332 12.365 -15.405 1.00 54.12 271 GLU A N 1
ATOM 2087 C CA . GLU A 1 271 ? 8.325 12.869 -14.439 1.00 54.12 271 GLU A CA 1
ATOM 2088 C C . GLU A 1 271 ? 9.470 11.885 -14.159 1.00 54.12 271 GLU A C 1
ATOM 2090 O O . GLU A 1 271 ? 10.399 12.210 -13.415 1.00 54.12 271 GLU A O 1
ATOM 2095 N N . LEU A 1 272 ? 9.407 10.679 -14.726 1.00 56.38 272 LEU A N 1
ATOM 2096 C CA . LEU A 1 272 ? 10.462 9.684 -14.592 1.00 56.38 272 LEU A CA 1
ATOM 2097 C C . LEU A 1 272 ? 11.510 9.830 -15.709 1.00 56.38 272 LEU A C 1
ATOM 2099 O O . LEU A 1 272 ? 11.142 10.025 -16.870 1.00 56.38 272 LEU A O 1
ATOM 2103 N N . PRO A 1 273 ? 12.811 9.706 -15.383 1.00 58.22 273 PRO A N 1
ATOM 2104 C CA . PRO A 1 273 ? 13.858 9.471 -16.368 1.00 58.22 273 PRO A CA 1
ATOM 2105 C C . PRO A 1 273 ? 13.529 8.293 -17.295 1.00 58.22 273 PRO A C 1
ATOM 2107 O O . PRO A 1 273 ? 12.947 7.297 -16.858 1.00 58.22 273 PRO A O 1
ATOM 2110 N N . LYS A 1 274 ? 13.946 8.423 -18.555 1.00 64.31 274 LYS A N 1
ATOM 2111 C CA . LYS A 1 274 ? 13.992 7.332 -19.534 1.00 64.31 274 LYS A CA 1
ATOM 2112 C C . LYS A 1 274 ? 15.308 6.570 -19.411 1.00 64.31 274 LYS A C 1
ATOM 2114 O O . LYS A 1 274 ? 16.330 7.265 -19.208 1.00 64.31 274 LYS A O 1
#

pLDDT: mean 82.04, std 24.52, range [25.69, 98.69]

Nearest PDB structures (foldseek):
  2la3-assembly1_A  TM=8.444E-01  e=3.019E-10  Streptococcus pneumoniae
  1rq2-assembly1_B  TM=4.078E-01  e=4.533E+00  Mycobacterium tuberculosis
  1rlu-assembly1_B  TM=4.117E-01  e=8.691E+00  Mycobacterium tuberculosis
  2e7g-assembly1_A  TM=3.101E-01  e=5.744E+00  Homo sapiens
  8wz8-assembly1_A-2  TM=2.213E-01  e=6.094E+00  Legionella pneumophila

Solvent-accessible surface area (backbone atoms only — not comparable to full-atom values): 16756 Å² total; per-residue (Å²): 133,86,82,80,76,74,85,58,74,51,43,85,94,74,73,46,50,64,39,43,76,42,44,24,30,76,92,70,29,54,72,68,53,49,48,53,52,49,52,49,55,46,68,72,33,70,62,57,46,47,49,39,56,33,51,55,70,68,59,57,50,63,51,34,46,26,28,58,51,54,50,41,52,52,47,22,65,62,62,81,46,61,88,70,59,91,51,72,45,36,36,34,38,17,29,44,85,86,59,59,52,56,72,54,50,52,54,52,41,57,56,40,49,80,63,48,79,86,53,100,49,57,74,36,68,34,50,44,47,36,45,46,78,42,40,32,83,76,70,76,44,86,51,74,85,52,91,47,34,74,57,54,43,68,60,35,42,28,42,43,50,22,36,32,37,37,52,46,98,83,76,46,72,50,79,48,40,93,75,52,58,35,42,43,42,45,36,32,46,35,61,28,81,79,42,100,31,66,68,60,34,50,56,48,49,61,57,45,41,74,78,40,73,80,49,44,76,52,73,72,83,74,80,95,77,84,81,86,83,92,75,88,75,82,90,87,86,86,89,82,88,84,87,89,80,88,86,89,79,90,78,84,76,82,82,88,73,95,76,86,63,82,56,98,45,54,62,59,86,90,74,56,80,117

Secondary structure (DSSP, 8-state):
----PPPPPB-TTT--BSSHHHHS-TTTS-HHHHHHHHHHHHHH-TTHHHHHHHHHHHT-TT-EEESHHHHHHHHHHTTTPPTTTT---EEEEE--SS--SHHHHHHHHHHHHHHHTTSSS-EEEEETTTHHHHHHHHHSS-----SSTHHHHTTSSBGGG--EEEE-TTSPEEEE-TT-SHHHHTTEE-B-TTS--HHHHHHHHHHHHHH-TT-EEPPPPP-S-------------------------PPPPPP-------SSS-S-TTTS--

Foldseek 3Di:
DDDPDDFADAPVVLRHTLELVQQLDCVRDPLVSLVVVLQVLCVPQPQSVLVQVLCVVLVAAQKWFFFDLRLVSSVCSNVVHDRCQPPAETEIEWADLPDLDLVVQVVSVVVSCVSRVPHPHYYFYYHLQNLQVFVCVVPVDGDDRDDHRLVLLLVWQWLLRSKIWHQDPVRDIDIRRPSTCSCSSNLETGGRVPDPCQVVSVVVVVSVCVRPVSHHYDHDDDPPPPDDPPDDDDDDDDDYDDDDDDDDDDDDDDDCPDDDADDSRRDDSVRTDD

Radius of gyration: 22.91 Å; Cα contacts (8 Å, |Δi|>4): 394; chains: 1; bounding box: 65×63×54 Å

Sequence (274 aa):
MAALTSPRNPIPAIGLALDRTTLGDPARASEDDRRRVLELLVRTDADLMRVLRGARRLALPDWRLASGAIYQTVWNALTDRPVGHGIKDFDLLYFDGSDTGYEAEDREIARGEAVFGNTSVPVEIRNQARVHLWFQARFGRAYPRLRCTDEALLNYAAKTHAVAVRLENDDRLSVVAPFGLADVFAMRLVPNPALDNAATYAQKAARMTQAWPEIEVVGWPLEAGAAGSDDAVAPVEDDPQPATGTDQRPRSGPSSDGRDWMSLATSPRTELPK

Mean predicted aligned error: 10.6 Å